Protein AF-A0A7V9L5F8-F1 (afdb_monomer_lite)

Foldseek 3Di:
DDLVQCVVDQAQVSVVVVVVPLPKDKDFADDDADLQKFQALQLLLLQQCVLVVHDSVVSVVSNPDPPDPDVDPAFPDKDKDFDCWGHDNPPDIDRAPRKMKIKTWDKDDDPQWIKIKIKIKIWDDDCDPVDTDIDIWIWMKTAGNVVSWIWIGTTRHRIIIIRPDGDSQSSLWIKHKWKKFFQDLADDVVVVQVLVCLLCVLLVQNSVPFPCPPFDWPDWDWDQDPPVRDIWIWTWGWTDRVLKIKIKTFTADPPPRGTAKIKIWIPSGPGQWTWIKIWGADPDPRGRIITMIITTGRPVSVVVSVVSNCVPPRMDIDD

pLDDT: mean 80.77, std 11.5, range [41.28, 96.5]

Secondary structure (DSSP, 8-state):
--HHHHHT--SHHHHHHHHHHHT-EEEE--SS--TT----HHHHHHHHHHHHTS-GGGGHHHHS-TTS---PPPPSEEEEEEES-EE-TTS-EE--TTEEEEEEEEEEEETTEEEEEEEEEEEES---TT--EEEEEEEEEEEETTTTEEEEEETT-SEEEEES----GGG-EEEEEEEEEE--SS--HHHHHHHHHHHHGGGT---TT-TTPSPEEEEEEEEEETTTTEEEEEEEEEEEETTEEEEEEEEE-TTT--EEEEEEEEESPSTT-EEEEEEEE---SS-SEEEEEEEEEEHHHHHHHHHHHTTSTTEEE--

Sequence (319 aa):
MSFDGWLDARDSATVEREWATLGGRRIELGQSAPRYLAIKPEGAALLAAGFLGCSPDRFGWWATDRNRDPPWPPATFQEGRGVSRSFFDHELQVDEQDAHETFTIREVIEGTRGVQHITIDCSWGEMTREGGSGRSMTFVRVFDRSTQRAVSIPLYSTGVWMVGDVDLSPLDLFAQRVEYKLAWKRHDTDAVRGFLAQLAADLDAHFDVSPSWPGGVIEDRVIESVEYNFRTRKRVQRFESAPFAIQLDENLDPDTNEGGMMWATVQGLPWGHELNVRICNTDDPVWGVDGWIDFTLPRAQLEAALARTAAIPGIQVGP

Radius of gyration: 23.12 Å; chains: 1; bounding box: 57×37×63 Å

Structure (mmCIF, N/CA/C/O backbone):
data_AF-A0A7V9L5F8-F1
#
_entry.id   AF-A0A7V9L5F8-F1
#
loop_
_atom_site.group_PDB
_atom_site.id
_atom_site.type_symbol
_atom_site.label_atom_id
_atom_site.label_alt_id
_atom_site.label_comp_id
_atom_site.label_asym_id
_atom_site.label_entity_id
_atom_site.label_seq_id
_atom_site.pdbx_PDB_ins_code
_atom_site.Cartn_x
_atom_site.Cartn_y
_atom_site.Cartn_z
_atom_site.occupancy
_atom_site.B_iso_or_equiv
_atom_site.auth_seq_id
_atom_site.auth_comp_id
_atom_site.auth_asym_id
_atom_site.auth_atom_id
_atom_site.pdbx_PDB_model_num
ATOM 1 N N . MET A 1 1 ? -19.216 -4.645 29.514 1.00 60.62 1 MET A N 1
ATOM 2 C CA . MET A 1 1 ? -18.144 -4.630 28.503 1.00 60.62 1 MET A CA 1
ATOM 3 C C . MET A 1 1 ? -18.800 -4.980 27.187 1.00 60.62 1 MET A C 1
ATOM 5 O O . MET A 1 1 ? -19.571 -5.936 27.154 1.00 60.62 1 MET A O 1
ATOM 9 N N . SER A 1 2 ? -18.666 -4.104 26.197 1.00 83.94 2 SER A N 1
ATOM 10 C CA . SER A 1 2 ? -19.431 -4.131 24.948 1.00 83.94 2 SER A CA 1
ATOM 11 C C . SER A 1 2 ? -18.499 -3.867 23.773 1.00 83.94 2 SER A C 1
ATOM 13 O O . SER A 1 2 ? -17.437 -3.277 23.939 1.00 83.94 2 SER A O 1
ATOM 15 N N . PHE A 1 3 ? -18.927 -4.268 22.580 1.00 87.75 3 PHE A N 1
ATOM 16 C CA . PHE A 1 3 ? -18.281 -3.936 21.310 1.00 87.75 3 PHE A CA 1
ATOM 17 C C . PHE A 1 3 ? -17.889 -2.448 21.203 1.00 87.75 3 PHE A C 1
ATOM 19 O O . PHE A 1 3 ? -16.791 -2.121 20.758 1.00 87.75 3 PHE A O 1
ATOM 26 N N . ASP A 1 4 ? -18.746 -1.556 21.707 1.00 89.62 4 ASP A N 1
ATOM 27 C CA . ASP A 1 4 ? -18.485 -0.115 21.765 1.00 89.62 4 ASP A CA 1
ATOM 28 C C . ASP A 1 4 ? -17.307 0.242 22.678 1.00 89.62 4 ASP A C 1
ATOM 30 O O . ASP A 1 4 ? -16.500 1.088 22.317 1.00 89.62 4 ASP A O 1
ATOM 34 N N . GLY A 1 5 ? -17.147 -0.441 23.817 1.00 88.81 5 GLY A N 1
ATOM 35 C CA . GLY A 1 5 ? -16.033 -0.201 24.740 1.00 88.81 5 GLY A CA 1
ATOM 36 C C . GLY A 1 5 ? -14.667 -0.414 24.088 1.00 88.81 5 GLY A C 1
ATOM 37 O O . GLY A 1 5 ? -13.742 0.355 24.334 1.00 88.81 5 GLY A O 1
ATOM 38 N N . TRP A 1 6 ? -14.548 -1.409 23.207 1.00 89.75 6 TRP A N 1
ATOM 39 C CA . TRP A 1 6 ? -13.321 -1.648 22.448 1.00 89.75 6 TRP A CA 1
ATOM 40 C C . TRP A 1 6 ? -13.071 -0.589 21.359 1.00 89.75 6 TRP A C 1
ATOM 42 O O . TRP A 1 6 ? -11.941 -0.113 21.215 1.00 89.75 6 TRP A O 1
ATOM 52 N N . LEU A 1 7 ? -14.104 -0.184 20.612 1.00 89.62 7 LEU A N 1
ATOM 53 C CA . LEU A 1 7 ? -13.988 0.871 19.592 1.00 89.62 7 LEU A CA 1
ATOM 54 C C . LEU A 1 7 ? -13.689 2.245 20.203 1.00 89.62 7 LEU A C 1
ATOM 56 O O . LEU A 1 7 ? -12.950 3.048 19.627 1.00 89.62 7 LEU A O 1
ATOM 60 N N . ASP A 1 8 ? -14.253 2.508 21.376 1.00 90.50 8 ASP A N 1
ATOM 61 C CA . ASP A 1 8 ? -14.129 3.771 22.097 1.00 90.50 8 ASP A CA 1
ATOM 62 C C . ASP A 1 8 ? -12.900 3.787 23.025 1.00 90.50 8 ASP A C 1
ATOM 64 O O . ASP A 1 8 ? -12.593 4.814 23.627 1.00 90.50 8 ASP A O 1
ATOM 68 N N . ALA A 1 9 ? -12.141 2.687 23.093 1.00 88.25 9 ALA A N 1
ATOM 69 C CA . ALA A 1 9 ? -10.885 2.619 23.826 1.00 88.25 9 ALA A CA 1
ATOM 70 C C . ALA A 1 9 ? -9.877 3.644 23.281 1.00 88.25 9 ALA A C 1
ATOM 72 O O . ALA A 1 9 ? -9.701 3.794 22.068 1.00 88.25 9 ALA A O 1
ATOM 73 N N . ARG A 1 10 ? -9.213 4.361 24.190 1.00 88.19 10 ARG A N 1
ATOM 74 C CA . ARG A 1 10 ? -8.223 5.409 23.883 1.00 88.19 10 ARG A CA 1
ATOM 75 C C . ARG A 1 10 ? -6.861 5.128 24.512 1.00 88.19 10 ARG A C 1
ATOM 77 O O . ARG A 1 10 ? -6.012 6.011 24.612 1.00 88.19 10 ARG A O 1
ATOM 84 N N . ASP A 1 11 ? -6.669 3.892 24.957 1.00 85.50 11 ASP A N 1
ATOM 85 C CA . ASP A 1 11 ? -5.467 3.443 25.632 1.00 85.50 11 ASP A CA 1
ATOM 86 C C . ASP A 1 11 ? -5.215 1.955 25.467 1.00 85.50 11 ASP A C 1
ATOM 88 O O . ASP A 1 11 ? -6.151 1.164 25.341 1.00 85.50 11 ASP A O 1
ATOM 92 N N . SER A 1 12 ? -3.935 1.591 25.493 1.00 82.81 12 SER A N 1
ATOM 93 C CA . SER A 1 12 ? -3.458 0.218 25.343 1.00 82.81 12 SER A CA 1
ATOM 94 C C . SER A 1 12 ? -4.119 -0.759 26.323 1.00 82.81 12 SER A C 1
ATOM 96 O O . SER A 1 12 ? -4.530 -1.849 25.922 1.00 82.81 12 SER A O 1
ATOM 98 N N . ALA A 1 13 ? -4.264 -0.372 27.595 1.00 83.94 13 ALA A N 1
ATOM 99 C CA . ALA A 1 13 ? -4.791 -1.247 28.641 1.00 83.94 13 ALA A CA 1
ATOM 100 C C . ALA A 1 13 ? -6.297 -1.508 28.472 1.00 83.94 13 ALA A C 1
ATOM 102 O O . ALA A 1 13 ? -6.763 -2.637 28.631 1.00 83.94 13 ALA A O 1
ATOM 103 N N . THR A 1 14 ? -7.065 -0.481 28.110 1.00 87.69 14 THR A N 1
ATOM 104 C CA . THR A 1 14 ? -8.484 -0.602 27.777 1.00 87.69 14 THR A CA 1
ATOM 105 C C . THR A 1 14 ? -8.662 -1.400 26.492 1.00 87.69 14 THR A C 1
ATOM 107 O O . THR A 1 14 ? -9.509 -2.287 26.475 1.00 87.69 14 THR A O 1
ATOM 110 N N . VAL A 1 15 ? -7.857 -1.166 25.446 1.00 86.12 15 VAL A N 1
ATOM 111 C CA . VAL A 1 15 ? -7.924 -1.964 24.209 1.00 86.12 15 VAL A CA 1
ATOM 112 C C . VAL A 1 15 ? -7.719 -3.448 24.516 1.00 86.12 15 VAL A C 1
ATOM 114 O O . VAL A 1 15 ? -8.554 -4.257 24.122 1.00 86.12 15 VAL A O 1
ATOM 117 N N . GLU A 1 16 ? -6.661 -3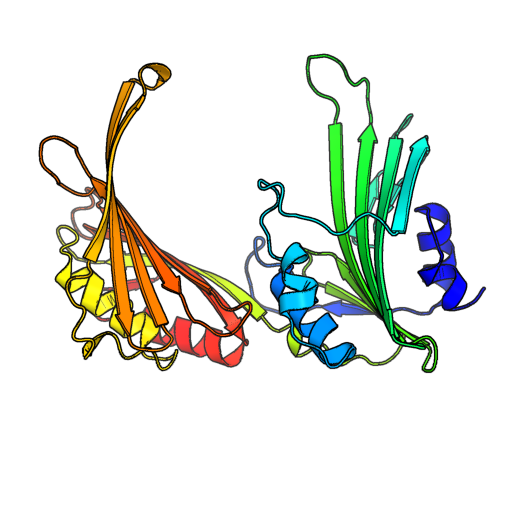.803 25.252 1.00 86.00 16 GLU A N 1
ATOM 118 C CA . GLU A 1 16 ? -6.372 -5.192 25.626 1.00 86.00 16 GLU A CA 1
ATOM 119 C C . GLU A 1 16 ? -7.530 -5.818 26.418 1.00 86.00 16 GLU A C 1
ATOM 121 O O . GLU A 1 16 ? -8.000 -6.912 26.089 1.00 86.00 16 GLU A O 1
ATOM 126 N N . ARG A 1 17 ? -8.021 -5.109 27.445 1.00 87.56 17 ARG A N 1
ATOM 127 C 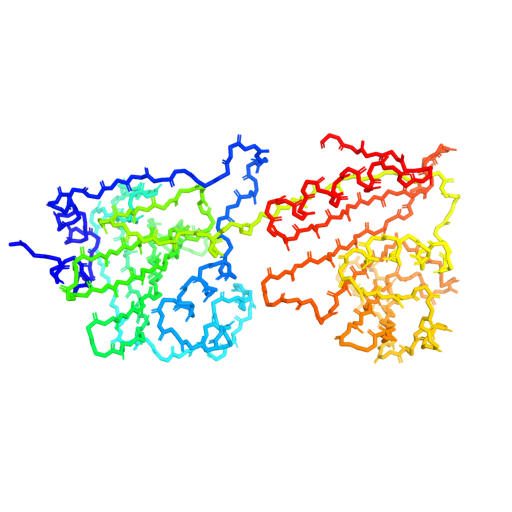CA . ARG A 1 17 ? -9.112 -5.585 28.302 1.00 87.56 17 ARG A CA 1
ATOM 128 C C . ARG A 1 17 ? -10.394 -5.813 27.512 1.00 87.56 17 ARG A C 1
ATOM 130 O O . ARG A 1 17 ? -11.000 -6.872 27.647 1.00 87.56 17 ARG A O 1
ATOM 137 N N . GLU A 1 18 ? -10.837 -4.823 26.739 1.00 88.44 18 GLU A N 1
ATOM 138 C CA . GLU A 1 18 ? -12.097 -4.925 26.004 1.00 88.44 18 GLU A CA 1
ATOM 139 C C . GLU A 1 18 ? -11.977 -5.978 24.896 1.00 88.44 18 GLU A C 1
ATOM 141 O O . GLU A 1 18 ? -12.876 -6.809 24.761 1.00 88.44 18 GLU A O 1
ATOM 146 N N . TRP A 1 19 ? -10.845 -6.041 24.181 1.00 81.25 19 TRP A N 1
ATOM 147 C CA . TRP A 1 19 ? -10.638 -7.040 23.132 1.00 81.25 19 TRP A CA 1
ATOM 148 C C . TRP A 1 19 ? -10.728 -8.473 23.659 1.00 81.25 19 TRP A C 1
ATOM 150 O O . TRP A 1 19 ? -11.411 -9.307 23.058 1.00 81.25 19 TRP A O 1
ATOM 160 N N . ALA A 1 20 ? -10.096 -8.767 24.801 1.00 82.56 20 ALA A N 1
ATOM 161 C CA . ALA A 1 20 ? -10.121 -10.098 25.413 1.00 82.56 20 ALA A CA 1
ATOM 162 C C . ALA A 1 20 ? -11.549 -10.636 25.634 1.00 82.56 20 ALA A C 1
ATOM 164 O O . ALA A 1 20 ? -11.756 -11.847 25.702 1.00 82.56 20 ALA A O 1
ATOM 165 N N . THR A 1 21 ? -12.544 -9.748 25.709 1.00 84.94 21 THR A N 1
ATOM 166 C CA . THR A 1 21 ? -13.953 -10.109 25.903 1.00 84.94 21 THR A CA 1
ATOM 167 C C . THR A 1 21 ? -14.752 -10.288 24.612 1.00 84.94 21 THR A C 1
ATOM 169 O O . THR A 1 21 ? -15.827 -10.882 24.656 1.00 84.94 21 THR A O 1
ATOM 172 N N . LEU A 1 22 ? -14.249 -9.825 23.461 1.00 85.44 22 LEU A N 1
ATOM 173 C CA . LEU A 1 22 ? -14.977 -9.867 22.184 1.00 85.44 22 LEU A CA 1
ATOM 174 C C . LEU A 1 22 ? -14.937 -11.231 21.490 1.00 85.44 22 LEU A C 1
ATOM 176 O O . LEU A 1 22 ? -15.669 -11.447 20.526 1.00 85.44 22 LEU A O 1
ATOM 180 N N . GLY A 1 23 ? -14.081 -12.150 21.951 1.00 81.62 23 GLY A N 1
ATOM 181 C CA . GLY A 1 23 ? -13.899 -13.449 21.301 1.00 81.62 23 GLY A CA 1
ATOM 182 C C . GLY A 1 23 ? -13.330 -13.330 19.883 1.00 81.62 23 GLY A C 1
ATOM 183 O O . GLY A 1 23 ? -13.656 -14.146 19.021 1.00 81.62 23 GLY A O 1
ATOM 184 N N . GLY A 1 24 ? -12.517 -12.299 19.627 1.00 85.12 24 GLY A N 1
ATOM 185 C CA . GLY A 1 24 ? -11.882 -12.094 18.331 1.00 85.12 24 GLY A CA 1
ATOM 186 C C . GLY A 1 24 ? -10.969 -13.262 17.946 1.00 85.12 24 GLY A C 1
ATOM 187 O O . GLY A 1 24 ? -10.323 -13.874 18.797 1.00 85.12 24 GLY A O 1
ATOM 188 N N . ARG A 1 25 ? -10.901 -13.562 16.649 1.00 90.25 25 ARG A N 1
ATOM 189 C CA . ARG A 1 25 ? -10.027 -14.599 16.083 1.00 90.25 25 ARG A CA 1
ATOM 190 C C . ARG A 1 25 ? -9.008 -13.989 15.134 1.00 90.25 25 ARG A C 1
ATOM 192 O O . ARG A 1 25 ? -9.329 -13.058 14.397 1.00 90.25 25 ARG A O 1
ATOM 199 N N . ARG A 1 26 ? -7.805 -14.554 15.116 1.00 90.06 26 ARG A N 1
ATOM 200 C CA . ARG A 1 26 ? -6.774 -14.212 14.136 1.00 90.06 26 ARG A CA 1
ATOM 201 C C . ARG A 1 26 ? -7.010 -14.983 12.840 1.00 90.06 26 ARG A C 1
ATOM 203 O O . ARG A 1 26 ? -7.215 -16.196 12.876 1.00 90.06 26 ARG A O 1
ATOM 210 N N . ILE A 1 27 ? -6.973 -14.281 11.715 1.00 87.88 27 ILE A N 1
ATOM 211 C CA . ILE A 1 27 ? -6.996 -14.845 10.365 1.00 87.88 27 ILE A CA 1
ATOM 212 C C . ILE A 1 27 ? -5.649 -14.527 9.719 1.00 87.88 27 ILE A C 1
ATOM 214 O O . ILE A 1 27 ? -5.307 -13.356 9.576 1.00 87.88 27 ILE A O 1
ATOM 218 N N . GLU A 1 28 ? -4.886 -15.557 9.352 1.00 83.94 28 GLU A N 1
ATOM 219 C CA . GLU A 1 28 ? -3.659 -15.384 8.566 1.00 83.94 28 GLU A CA 1
ATOM 220 C C . GLU A 1 28 ? -4.014 -15.112 7.104 1.00 83.94 28 GLU A C 1
ATOM 222 O O . GLU A 1 28 ? -4.818 -15.828 6.500 1.00 83.94 28 GLU A O 1
ATOM 227 N N . LEU A 1 29 ? -3.390 -14.085 6.542 1.00 76.00 29 LEU A N 1
ATOM 228 C CA . LEU A 1 29 ? -3.497 -13.686 5.150 1.00 76.00 29 LEU A CA 1
ATOM 229 C C . LEU A 1 29 ? -2.212 -14.096 4.425 1.00 76.00 29 LEU A C 1
ATOM 231 O O . LEU A 1 29 ? -1.118 -13.677 4.788 1.00 76.00 29 LEU A O 1
ATOM 235 N N . GLY A 1 30 ? -2.349 -14.921 3.383 1.00 61.06 30 GLY A N 1
ATOM 236 C CA . GLY A 1 30 ? -1.217 -15.413 2.592 1.00 61.06 30 GLY A CA 1
ATOM 237 C C . GLY A 1 30 ? -0.434 -16.544 3.258 1.00 61.06 30 GLY A C 1
ATOM 238 O O . GLY A 1 30 ? 0.159 -16.384 4.315 1.00 61.06 30 GLY A O 1
ATOM 239 N N . GLN A 1 31 ? -0.368 -17.709 2.613 1.00 51.66 31 GLN A N 1
ATOM 240 C CA . GLN A 1 31 ? 0.372 -18.867 3.138 1.00 51.66 31 GLN A CA 1
ATOM 241 C C . GLN A 1 31 ? 1.812 -18.989 2.601 1.00 51.66 31 GLN A C 1
ATOM 243 O O . GLN A 1 31 ? 2.454 -20.011 2.842 1.00 51.66 31 GLN A O 1
ATOM 248 N N . SER A 1 32 ? 2.326 -18.041 1.802 1.00 47.16 32 SER A N 1
ATOM 249 C CA . SER A 1 32 ? 3.434 -18.382 0.883 1.00 47.16 32 SER A CA 1
ATOM 250 C C . SER A 1 32 ? 4.389 -17.254 0.473 1.00 47.16 32 SER A C 1
ATOM 252 O O . SER A 1 32 ? 4.939 -17.335 -0.620 1.00 47.16 32 SER A O 1
ATOM 254 N N . ALA A 1 33 ? 4.622 -16.221 1.286 1.00 41.69 33 ALA A N 1
ATOM 255 C CA . ALA A 1 33 ? 5.401 -15.071 0.817 1.00 41.69 33 ALA A CA 1
ATOM 256 C C . ALA A 1 33 ? 6.481 -14.606 1.834 1.00 41.69 33 ALA A C 1
ATOM 258 O O . ALA A 1 33 ? 6.232 -14.661 3.040 1.00 41.69 33 ALA A O 1
ATOM 259 N N . PRO A 1 34 ? 7.707 -14.224 1.398 1.00 49.47 34 PRO A N 1
ATOM 260 C CA . PRO A 1 34 ? 8.838 -13.898 2.280 1.00 49.47 34 PRO A CA 1
ATOM 261 C C . PRO A 1 34 ? 8.561 -12.739 3.257 1.00 49.47 34 PRO A C 1
ATOM 263 O O . PRO A 1 34 ? 7.690 -11.907 3.032 1.00 49.47 34 PRO A O 1
ATOM 266 N N . ARG A 1 35 ? 9.364 -12.665 4.335 1.00 45.94 35 ARG A N 1
ATOM 267 C CA . ARG A 1 35 ? 9.245 -11.808 5.547 1.00 45.94 35 ARG A CA 1
ATOM 268 C C . ARG A 1 35 ? 9.110 -10.279 5.347 1.00 45.94 35 ARG A C 1
ATOM 270 O O . ARG A 1 35 ? 9.093 -9.551 6.333 1.00 45.94 35 ARG A O 1
ATOM 277 N N . TYR A 1 36 ? 9.010 -9.791 4.114 1.00 46.66 36 TYR A N 1
ATOM 278 C CA . TYR A 1 36 ? 8.797 -8.379 3.770 1.00 46.66 36 TYR A CA 1
ATOM 279 C C . TYR A 1 36 ? 7.348 -8.074 3.340 1.00 46.66 36 TYR A C 1
ATOM 281 O O . TYR A 1 36 ? 7.043 -6.943 2.962 1.00 46.66 36 TYR A O 1
ATOM 289 N N . LEU A 1 37 ? 6.465 -9.079 3.375 1.00 52.97 37 LEU A N 1
ATOM 290 C CA . LEU A 1 37 ? 5.135 -9.045 2.774 1.00 52.97 37 LEU A CA 1
ATOM 291 C C . LEU A 1 37 ? 4.065 -9.074 3.841 1.00 52.97 37 LEU A C 1
ATOM 293 O O . LEU A 1 37 ? 3.906 -10.042 4.580 1.00 52.97 37 LEU A O 1
ATOM 297 N N . ALA A 1 38 ? 3.385 -7.949 3.947 1.00 68.88 38 ALA A N 1
ATOM 298 C CA . ALA A 1 38 ? 2.504 -7.680 5.044 1.00 68.88 38 ALA A CA 1
ATOM 299 C C . ALA A 1 38 ? 1.478 -6.632 4.602 1.00 68.88 38 ALA A C 1
ATOM 301 O O . ALA A 1 38 ? 1.752 -5.875 3.666 1.00 68.88 38 ALA A O 1
ATOM 302 N N . ILE A 1 39 ? 0.294 -6.635 5.215 1.00 78.00 39 ILE A N 1
ATOM 303 C CA . ILE A 1 39 ? -0.888 -5.899 4.752 1.00 78.00 39 ILE A CA 1
ATOM 304 C C . ILE A 1 39 ? -0.522 -4.439 4.504 1.00 78.00 39 ILE A C 1
ATOM 306 O O . ILE A 1 39 ? -0.180 -3.695 5.427 1.00 78.00 39 ILE A O 1
ATOM 310 N N . LYS A 1 40 ? -0.564 -4.041 3.235 1.00 78.75 40 LYS A N 1
ATOM 311 C CA . LYS A 1 40 ? -0.238 -2.684 2.819 1.00 78.75 40 LYS A CA 1
ATOM 312 C C . LYS A 1 40 ? -1.382 -1.729 3.186 1.00 78.75 40 LYS A C 1
ATOM 314 O O . LYS A 1 40 ? -2.541 -2.164 3.204 1.00 78.75 40 LYS A O 1
ATOM 319 N N . PRO A 1 41 ? -1.091 -0.443 3.464 1.00 82.44 41 PRO A N 1
ATOM 320 C CA . PRO A 1 41 ? -2.133 0.560 3.682 1.00 82.44 41 PRO A CA 1
ATOM 321 C C . PRO A 1 41 ? -3.176 0.575 2.560 1.00 82.44 41 PRO A C 1
ATOM 323 O O . PRO A 1 41 ? -4.357 0.798 2.814 1.00 82.44 41 PRO A O 1
ATOM 326 N N . GLU A 1 42 ? -2.742 0.255 1.341 1.00 82.19 42 GLU A N 1
ATOM 327 C CA . GLU A 1 42 ? -3.569 0.109 0.161 1.00 82.19 42 GLU A CA 1
ATOM 328 C C . GLU A 1 42 ? -4.690 -0.920 0.380 1.00 82.19 42 GLU A C 1
ATOM 330 O O . GLU A 1 42 ? -5.870 -0.571 0.398 1.00 82.19 42 GLU A O 1
ATOM 335 N N . GLY A 1 43 ? -4.351 -2.184 0.642 1.00 83.00 43 GLY A N 1
ATOM 336 C CA . GLY A 1 43 ? -5.360 -3.223 0.882 1.00 83.00 43 GLY A CA 1
ATOM 337 C C . GLY A 1 43 ? -6.361 -2.826 1.975 1.00 83.00 43 GLY A C 1
ATOM 338 O O . GLY A 1 43 ? -7.573 -2.970 1.799 1.00 83.00 43 GLY A O 1
ATOM 339 N N . ALA A 1 44 ? -5.876 -2.229 3.070 1.00 87.81 44 ALA A N 1
ATOM 340 C CA . ALA A 1 44 ? -6.736 -1.746 4.151 1.00 87.81 44 ALA A CA 1
ATOM 341 C C . ALA A 1 44 ? -7.720 -0.649 3.694 1.00 87.81 44 ALA A C 1
ATOM 343 O O . ALA A 1 44 ? -8.883 -0.653 4.104 1.00 87.81 44 ALA A O 1
ATOM 344 N N . ALA A 1 45 ? -7.291 0.258 2.817 1.00 88.19 45 ALA A N 1
ATOM 345 C CA . ALA A 1 45 ? -8.134 1.298 2.229 1.00 88.19 45 ALA A CA 1
ATOM 346 C C . ALA A 1 45 ? -9.152 0.760 1.217 1.00 88.19 45 ALA A C 1
ATOM 348 O O . ALA A 1 45 ? -10.296 1.219 1.238 1.00 88.19 45 ALA A O 1
ATOM 349 N N . LEU A 1 46 ? -8.807 -0.249 0.408 1.00 86.69 46 LEU A N 1
ATOM 350 C CA . LEU A 1 46 ? -9.793 -0.946 -0.432 1.00 86.69 46 LEU A CA 1
ATOM 351 C C . LEU A 1 46 ? -10.877 -1.607 0.415 1.00 86.69 46 LEU A C 1
ATOM 353 O O . LEU A 1 46 ? -12.065 -1.458 0.123 1.00 86.69 46 LEU A O 1
ATOM 357 N N . LEU A 1 47 ? -10.482 -2.301 1.485 1.00 90.62 47 LEU A N 1
ATOM 358 C CA . LEU A 1 47 ? -11.429 -2.932 2.398 1.00 90.62 47 LEU A CA 1
ATOM 359 C C . LEU A 1 47 ? -12.346 -1.894 3.054 1.00 90.62 47 LEU A C 1
ATOM 361 O O . LEU A 1 47 ? -13.564 -2.057 3.046 1.00 90.62 47 LEU A O 1
ATOM 365 N N . ALA A 1 48 ? -11.779 -0.809 3.583 1.00 92.38 48 ALA A N 1
ATOM 366 C CA . ALA A 1 48 ? -12.540 0.284 4.181 1.00 92.38 48 ALA A CA 1
ATOM 367 C C . ALA A 1 48 ? -13.538 0.915 3.198 1.00 92.38 48 ALA A C 1
ATOM 369 O O . ALA A 1 48 ? -14.696 1.153 3.550 1.00 92.38 48 ALA A O 1
ATOM 370 N N . ALA A 1 49 ? -13.106 1.151 1.959 1.00 90.75 49 ALA A N 1
ATOM 371 C CA . ALA A 1 49 ? -13.931 1.704 0.893 1.00 90.75 49 ALA A CA 1
ATOM 372 C C . ALA A 1 49 ? -15.082 0.778 0.511 1.00 90.75 49 ALA A C 1
ATOM 374 O O . ALA A 1 49 ? -16.230 1.222 0.476 1.00 90.75 49 ALA A O 1
ATOM 375 N N . GLY A 1 50 ? -14.797 -0.510 0.303 1.00 90.12 50 GLY A N 1
ATOM 376 C CA . GLY A 1 50 ? -15.819 -1.520 0.037 1.00 90.12 50 GLY A CA 1
ATOM 377 C C . GLY A 1 50 ? -16.820 -1.643 1.186 1.00 90.12 50 GLY A C 1
ATOM 378 O O . GLY A 1 50 ? -18.025 -1.717 0.955 1.00 90.12 50 GLY A O 1
ATOM 379 N N . PHE A 1 51 ? -16.340 -1.578 2.429 1.00 92.88 51 PHE A N 1
ATOM 380 C CA . PHE A 1 51 ? -17.177 -1.701 3.619 1.00 92.88 51 PHE A CA 1
ATOM 381 C C . PHE A 1 51 ? -18.129 -0.511 3.830 1.00 92.88 51 PHE A C 1
ATOM 383 O O . PHE A 1 51 ? -19.296 -0.699 4.199 1.00 92.88 51 PHE A O 1
ATOM 390 N N . LEU A 1 52 ? -17.653 0.716 3.586 1.00 93.88 52 LEU A N 1
ATOM 391 C CA . LEU A 1 52 ? -18.481 1.926 3.658 1.00 93.88 52 LEU A CA 1
ATOM 392 C C . LEU A 1 52 ? -19.267 2.198 2.365 1.00 93.88 52 LEU A C 1
ATOM 394 O O . LEU A 1 52 ? -20.237 2.947 2.391 1.00 93.88 52 LEU A O 1
ATOM 398 N N . GLY A 1 53 ? -18.912 1.561 1.247 1.00 92.06 53 GLY A N 1
ATOM 399 C CA . GLY A 1 53 ? -19.547 1.791 -0.052 1.00 92.06 53 GLY A CA 1
ATOM 400 C C . GLY A 1 53 ? -19.152 3.129 -0.688 1.00 92.06 53 GLY A C 1
ATOM 401 O O . GLY A 1 53 ? -19.992 3.787 -1.300 1.00 92.06 53 GLY A O 1
ATOM 402 N N . CYS A 1 54 ? -17.892 3.550 -0.533 1.00 92.12 54 CYS A N 1
ATOM 403 C CA . CYS A 1 54 ? -17.360 4.799 -1.095 1.00 92.12 54 CYS A CA 1
ATOM 404 C C . CYS A 1 54 ? -16.113 4.571 -1.974 1.00 92.12 54 CYS A C 1
ATOM 406 O O . CYS A 1 54 ? -15.641 3.447 -2.110 1.00 92.12 54 CYS A O 1
ATOM 408 N N . SER A 1 55 ? -15.565 5.638 -2.576 1.00 88.62 55 SER A N 1
ATOM 409 C CA . SER A 1 55 ? -14.292 5.560 -3.322 1.00 88.62 55 SER A CA 1
ATOM 410 C C . SER A 1 55 ? -13.101 5.309 -2.377 1.00 88.62 55 SER A C 1
ATOM 412 O O . SER A 1 55 ? -13.064 5.930 -1.305 1.00 88.62 55 SER A O 1
ATOM 414 N N . PRO A 1 56 ? -12.108 4.475 -2.760 1.00 84.44 56 PRO A N 1
ATOM 415 C CA . PRO A 1 56 ? -10.873 4.286 -1.993 1.00 84.44 56 PRO A CA 1
ATOM 416 C C . PRO A 1 56 ? -10.012 5.548 -1.885 1.00 84.44 56 PRO A C 1
ATOM 418 O O . PRO A 1 56 ? -9.269 5.687 -0.916 1.00 84.44 56 PRO A O 1
ATOM 421 N N . ASP A 1 57 ? -10.185 6.532 -2.774 1.00 83.44 57 ASP A N 1
ATOM 422 C CA . ASP A 1 57 ? -9.479 7.821 -2.692 1.00 83.44 57 ASP A CA 1
ATOM 423 C C . ASP A 1 57 ? -9.754 8.565 -1.379 1.00 83.44 57 ASP A C 1
ATOM 425 O O . ASP A 1 57 ? -8.901 9.300 -0.881 1.00 83.44 57 ASP A O 1
ATOM 429 N N . ARG A 1 58 ? -10.917 8.323 -0.755 1.00 86.44 58 ARG A N 1
ATOM 430 C CA . ARG A 1 58 ? -11.260 8.864 0.571 1.00 86.44 58 ARG A CA 1
ATOM 431 C C . ARG A 1 58 ? -10.269 8.438 1.658 1.00 86.44 58 ARG A C 1
ATOM 433 O O . ARG A 1 58 ? -10.135 9.125 2.670 1.00 86.44 58 ARG A O 1
ATOM 440 N N . PHE A 1 59 ? -9.593 7.317 1.444 1.00 87.19 59 PHE A N 1
ATOM 441 C CA . PHE A 1 59 ? -8.597 6.730 2.330 1.00 87.19 59 PHE A CA 1
ATOM 442 C C . PHE A 1 59 ? -7.189 6.760 1.723 1.00 87.19 59 PHE A C 1
ATOM 444 O O . PHE A 1 59 ? -6.265 6.182 2.286 1.00 87.19 59 PHE A O 1
ATOM 451 N N . GLY A 1 60 ? -6.991 7.476 0.609 1.00 75.69 60 GLY A N 1
ATOM 452 C CA . GLY A 1 60 ? -5.691 7.603 -0.057 1.00 75.69 60 GLY A CA 1
ATOM 453 C C . GLY A 1 60 ? -4.594 8.198 0.832 1.00 75.69 60 GLY A C 1
ATOM 454 O O . GLY A 1 60 ? -3.418 7.937 0.609 1.00 75.69 60 GLY A O 1
ATOM 455 N N . TRP A 1 61 ? -4.967 8.919 1.895 1.00 75.75 61 TRP A N 1
ATOM 456 C CA . TRP A 1 61 ? -4.052 9.416 2.928 1.00 75.75 61 TRP A CA 1
ATOM 457 C C . TRP A 1 61 ? -3.436 8.311 3.811 1.00 75.75 61 TRP A C 1
ATOM 459 O O . TRP A 1 61 ? -2.521 8.601 4.576 1.00 75.75 61 TRP A O 1
ATOM 469 N N . TRP A 1 62 ? -3.898 7.055 3.724 1.00 76.06 62 TRP A N 1
ATOM 470 C CA . TRP A 1 62 ? -3.219 5.892 4.328 1.00 76.06 62 TRP A CA 1
ATOM 471 C C . TRP A 1 62 ? -2.064 5.389 3.468 1.00 76.06 62 TRP A C 1
ATOM 473 O O . TRP A 1 62 ? -1.043 4.965 4.000 1.00 76.06 62 TRP A O 1
ATOM 483 N N . ALA A 1 63 ? -2.242 5.434 2.146 1.00 62.66 63 ALA A N 1
ATOM 484 C CA . ALA A 1 63 ? -1.299 4.944 1.137 1.00 62.66 63 ALA A CA 1
ATOM 485 C C . ALA A 1 63 ? -0.141 5.921 0.872 1.00 62.66 63 ALA A C 1
ATOM 487 O O . ALA A 1 63 ? 0.841 5.604 0.207 1.00 62.66 63 ALA A O 1
ATOM 488 N N . THR A 1 64 ? -0.231 7.141 1.392 1.00 59.53 64 THR A N 1
ATOM 489 C CA . THR A 1 64 ? 0.845 8.120 1.289 1.00 59.53 64 THR A CA 1
ATOM 490 C C . THR A 1 64 ? 1.978 7.773 2.256 1.00 59.53 64 THR A C 1
ATOM 492 O O . THR A 1 64 ? 1.793 7.793 3.469 1.00 59.53 64 THR A O 1
ATOM 495 N N . ASP A 1 65 ? 3.135 7.444 1.676 1.00 48.94 65 ASP A N 1
ATOM 496 C CA . ASP A 1 65 ? 4.399 7.051 2.311 1.00 48.94 65 ASP A CA 1
ATOM 497 C C . ASP A 1 65 ? 4.704 7.770 3.644 1.00 48.94 65 ASP A C 1
ATOM 499 O O . ASP A 1 65 ? 4.515 8.983 3.770 1.00 48.94 65 ASP A O 1
ATOM 503 N N . ARG A 1 66 ? 5.268 7.023 4.610 1.00 47.31 66 ARG A N 1
ATOM 504 C CA . ARG A 1 66 ? 5.630 7.464 5.978 1.00 47.31 66 ARG A CA 1
ATOM 505 C C . ARG A 1 66 ? 6.537 8.703 6.013 1.00 47.31 66 ARG A C 1
ATOM 507 O O . ARG A 1 66 ? 6.666 9.325 7.061 1.00 47.31 66 ARG A O 1
ATOM 514 N N . ASN A 1 67 ? 7.178 9.028 4.890 1.00 42.72 67 ASN A N 1
ATOM 515 C CA . ASN A 1 67 ? 8.182 10.084 4.761 1.00 42.72 67 ASN A CA 1
ATOM 516 C C . ASN A 1 67 ? 7.681 11.364 4.081 1.00 42.72 67 ASN A C 1
ATOM 518 O O . ASN A 1 67 ? 8.463 12.296 3.885 1.00 42.72 67 ASN A O 1
ATOM 522 N N . ARG A 1 68 ? 6.411 11.430 3.676 1.00 46.69 68 ARG A N 1
ATOM 523 C CA . ARG A 1 68 ? 5.800 12.693 3.248 1.00 46.69 68 ARG A CA 1
ATOM 524 C C . ARG A 1 68 ? 4.862 13.168 4.352 1.00 46.69 68 ARG A C 1
ATOM 526 O O . ARG A 1 68 ? 4.337 12.353 5.097 1.00 46.69 68 ARG A O 1
ATOM 533 N N . ASP A 1 69 ? 4.662 14.479 4.438 1.00 50.16 69 ASP A N 1
ATOM 534 C CA . ASP A 1 69 ? 3.526 15.108 5.119 1.00 50.16 69 ASP A CA 1
ATOM 535 C C . ASP A 1 69 ? 2.385 15.212 4.088 1.00 50.16 69 ASP A C 1
ATOM 537 O O . ASP A 1 69 ? 2.190 16.266 3.473 1.00 50.16 69 ASP A O 1
ATOM 541 N N . PRO A 1 70 ? 1.650 14.132 3.767 1.00 55.12 70 PRO A N 1
ATOM 542 C CA . PRO A 1 70 ? 0.410 14.280 3.035 1.00 55.12 70 PRO A CA 1
ATOM 543 C C . PRO A 1 70 ? -0.563 15.044 3.949 1.00 55.12 70 PRO A C 1
ATOM 545 O O . PRO A 1 70 ? -0.352 15.134 5.159 1.00 55.12 70 PRO A O 1
ATOM 548 N N . PRO A 1 71 ? -1.638 15.639 3.428 1.00 65.56 71 PRO A N 1
ATOM 549 C CA . PRO A 1 71 ? -2.624 16.275 4.286 1.00 65.56 71 PRO A CA 1
ATOM 550 C C . PRO A 1 71 ? -3.426 15.182 5.008 1.00 65.56 71 PRO A C 1
ATOM 552 O O . PRO A 1 71 ? -4.513 14.807 4.570 1.00 65.56 71 PRO A O 1
ATOM 555 N N . TRP A 1 72 ? -2.883 14.631 6.100 1.00 71.38 72 TRP A N 1
ATOM 556 C CA . TRP A 1 72 ? -3.644 13.743 6.974 1.00 71.38 72 TRP A CA 1
ATOM 557 C C . TRP A 1 72 ? -4.845 14.548 7.480 1.00 71.38 72 TRP A C 1
ATOM 559 O O . TRP A 1 72 ? -4.674 15.703 7.891 1.00 71.38 72 TRP A O 1
ATOM 569 N N . PRO A 1 73 ? -6.058 13.974 7.495 1.00 79.31 73 PRO A N 1
ATOM 570 C CA . PRO A 1 73 ? -7.153 14.626 8.185 1.00 79.31 73 PRO A CA 1
ATOM 571 C C . PRO A 1 73 ? -6.762 14.836 9.659 1.00 79.31 73 PRO A C 1
ATOM 573 O O . PRO A 1 73 ? -5.982 14.043 10.216 1.00 79.31 73 PRO A O 1
ATOM 576 N N . PRO A 1 74 ? -7.273 15.903 10.301 1.00 83.81 74 PRO A N 1
ATOM 577 C CA . PRO A 1 74 ? -7.013 16.134 11.712 1.00 83.81 74 PRO A CA 1
ATOM 578 C C . PRO A 1 74 ? -7.434 14.905 12.520 1.00 83.81 74 PRO A C 1
ATOM 580 O O . PRO A 1 74 ? -8.433 14.251 12.208 1.00 83.81 74 PRO A O 1
ATOM 583 N N . ALA A 1 75 ? -6.651 14.580 13.546 1.00 87.75 75 ALA A N 1
ATOM 584 C CA . ALA A 1 75 ? -6.996 13.501 14.455 1.00 87.75 75 ALA A CA 1
ATOM 585 C C . ALA A 1 75 ? -8.339 13.809 15.131 1.00 87.75 75 ALA A C 1
ATOM 587 O O . ALA A 1 75 ? -8.549 14.920 15.621 1.00 87.75 75 ALA A O 1
ATOM 588 N N . THR A 1 76 ? -9.242 12.828 15.170 1.00 91.44 76 THR A N 1
ATOM 589 C CA . THR A 1 76 ? -10.452 12.926 16.001 1.00 91.44 76 THR A CA 1
ATOM 590 C C . THR A 1 76 ? -10.094 12.786 17.477 1.00 91.44 76 THR A C 1
ATOM 592 O O . THR A 1 76 ? -10.822 13.267 18.342 1.00 91.44 76 THR A O 1
ATOM 595 N N . PHE A 1 77 ? -8.945 12.169 17.761 1.00 90.56 77 PHE A N 1
ATOM 596 C CA . PHE A 1 77 ? -8.380 12.039 19.090 1.00 90.56 77 PHE A CA 1
ATOM 597 C C . PHE A 1 77 ? -6.851 11.932 19.037 1.00 90.56 77 PHE A C 1
ATOM 599 O O . PHE A 1 77 ? -6.308 11.204 18.204 1.00 90.56 77 PHE A O 1
ATOM 606 N N . GLN A 1 78 ? -6.168 12.609 19.960 1.00 89.81 78 GLN A N 1
ATOM 607 C CA . GLN A 1 78 ? -4.733 12.462 20.187 1.00 89.81 78 GLN A CA 1
ATOM 608 C C . GLN A 1 78 ? -4.419 12.686 21.668 1.00 89.81 78 GLN A C 1
ATOM 610 O O . GLN A 1 78 ? -4.752 13.737 22.214 1.00 89.81 78 GLN A O 1
ATOM 615 N N . GLU A 1 79 ? -3.765 11.722 22.309 1.00 89.25 79 GLU A N 1
ATOM 616 C CA . GLU A 1 79 ? -3.355 11.821 23.714 1.00 89.25 79 GLU A CA 1
ATOM 617 C C . GLU A 1 79 ? -2.011 11.119 23.929 1.00 89.25 79 GLU A C 1
ATOM 619 O O . GLU A 1 79 ? -1.803 10.012 23.435 1.00 89.25 79 GLU A O 1
ATOM 624 N N . GLY A 1 80 ? -1.109 11.769 24.670 1.00 86.69 80 GLY A N 1
ATOM 625 C CA . GLY A 1 80 ? 0.168 11.205 25.109 1.00 86.69 80 GLY A CA 1
ATOM 626 C C . GLY A 1 80 ? 0.186 10.990 26.620 1.00 86.69 80 GLY A C 1
ATOM 627 O O . GLY A 1 80 ? -0.258 11.863 27.370 1.00 86.69 80 GLY A O 1
ATOM 628 N N . ARG A 1 81 ? 0.700 9.849 27.089 1.00 85.75 81 ARG A N 1
ATOM 629 C CA . ARG A 1 81 ? 0.797 9.523 28.523 1.00 85.75 81 ARG A CA 1
ATOM 630 C C . ARG A 1 81 ? 1.949 8.575 28.844 1.00 85.75 81 ARG A C 1
ATOM 632 O O . ARG A 1 81 ? 2.392 7.801 28.003 1.00 85.75 81 ARG A O 1
ATOM 639 N N . GLY A 1 82 ? 2.397 8.608 30.098 1.00 83.12 82 GLY A N 1
ATOM 640 C CA . GLY A 1 82 ? 3.286 7.580 30.642 1.00 83.12 82 GLY A CA 1
ATOM 641 C C . GLY A 1 82 ? 2.533 6.270 30.874 1.00 83.12 82 GLY A C 1
ATOM 642 O O . GLY A 1 82 ? 1.418 6.286 31.400 1.00 83.12 82 GLY A O 1
ATOM 643 N N . VAL A 1 83 ? 3.136 5.149 30.492 1.00 80.31 83 VAL A N 1
ATOM 644 C CA . VAL A 1 83 ? 2.579 3.803 30.652 1.00 80.31 83 VAL A CA 1
ATOM 645 C C . VAL A 1 83 ? 3.655 2.829 31.108 1.00 80.31 83 VAL A C 1
ATOM 647 O O . VAL A 1 83 ? 4.809 2.933 30.717 1.00 80.31 83 VAL A O 1
ATOM 650 N N . SER A 1 84 ? 3.277 1.846 31.926 1.00 76.81 84 SER A N 1
ATOM 651 C CA . SER A 1 84 ? 4.173 0.735 32.276 1.00 76.81 84 SER A CA 1
ATOM 652 C C . SER A 1 84 ? 4.223 -0.343 31.192 1.00 76.81 84 SER A C 1
ATOM 654 O O . SER A 1 84 ? 5.073 -1.218 31.230 1.00 76.81 84 SER A O 1
ATOM 656 N N . ARG A 1 85 ? 3.260 -0.324 30.264 1.00 78.19 85 ARG A N 1
ATOM 657 C CA . ARG A 1 85 ? 3.124 -1.279 29.167 1.00 78.19 85 ARG A CA 1
ATOM 658 C C . ARG A 1 85 ? 2.350 -0.627 28.028 1.00 78.19 85 ARG A C 1
ATOM 660 O O . ARG A 1 85 ? 1.322 -0.004 28.281 1.00 78.19 85 ARG A O 1
ATOM 667 N N . SER A 1 86 ? 2.793 -0.838 26.791 1.00 77.62 86 SER A N 1
ATOM 668 C CA . SER A 1 86 ? 2.033 -0.466 25.592 1.00 77.62 86 SER A CA 1
ATOM 669 C C . SER A 1 86 ? 1.608 -1.719 24.820 1.00 77.62 86 SER A C 1
ATOM 671 O O . SER A 1 86 ? 2.388 -2.668 24.674 1.00 77.62 86 SER A O 1
ATOM 673 N N . PHE A 1 87 ? 0.349 -1.744 24.381 1.00 78.06 87 PHE A N 1
ATOM 674 C CA . PHE A 1 87 ? -0.298 -2.867 23.704 1.00 78.06 87 PHE A CA 1
ATOM 675 C C . PHE A 1 87 ? -0.807 -2.417 22.340 1.00 78.06 87 PHE A C 1
ATOM 677 O O . PHE A 1 87 ? -1.577 -1.466 22.226 1.00 78.06 87 PHE A O 1
ATOM 684 N N . PHE A 1 88 ? -0.420 -3.156 21.306 1.00 75.62 88 PHE A N 1
ATOM 685 C CA . PHE A 1 88 ? -0.698 -2.797 19.924 1.00 75.62 88 PHE A CA 1
ATOM 686 C C . PHE A 1 88 ? -1.567 -3.850 19.225 1.00 75.62 88 PHE A C 1
ATOM 688 O O . PHE A 1 88 ? -1.113 -4.533 18.307 1.00 75.62 88 PHE A O 1
ATOM 695 N N . ASP A 1 89 ? -2.801 -4.019 19.702 1.00 69.00 89 ASP A N 1
ATOM 696 C CA . ASP A 1 89 ? -3.840 -4.845 19.059 1.00 69.00 89 ASP A CA 1
ATOM 697 C C . ASP A 1 89 ? -3.347 -6.253 18.638 1.00 69.00 89 ASP A C 1
ATOM 699 O O . ASP A 1 89 ? -3.600 -6.712 17.528 1.00 69.00 89 ASP A O 1
ATOM 703 N N . HIS A 1 90 ? -2.627 -6.928 19.551 1.00 68.50 90 HIS A N 1
ATOM 704 C CA . HIS A 1 90 ? -2.032 -8.279 19.462 1.00 68.50 90 HIS A CA 1
ATOM 705 C C . HIS A 1 90 ? -0.729 -8.479 18.680 1.00 68.50 90 HIS A C 1
ATOM 707 O O . HIS A 1 90 ? -0.183 -9.582 18.728 1.00 68.50 90 HIS A O 1
ATOM 713 N N . GLU A 1 91 ? -0.195 -7.476 17.993 1.00 65.56 91 GLU A N 1
ATOM 714 C CA . GLU A 1 91 ? 1.048 -7.677 17.228 1.00 65.56 91 GLU A CA 1
ATOM 715 C C . GLU A 1 91 ? 2.306 -7.515 18.075 1.00 65.56 91 GLU A C 1
ATOM 717 O O . GLU A 1 91 ? 3.340 -8.127 17.805 1.00 65.56 91 GLU A O 1
ATOM 722 N N . LEU A 1 92 ? 2.234 -6.688 19.116 1.00 64.88 92 LEU A N 1
ATOM 723 C CA . LEU A 1 92 ? 3.381 -6.413 19.960 1.00 64.88 92 LEU A CA 1
ATOM 724 C C . LEU A 1 92 ? 2.944 -5.959 21.349 1.00 64.88 92 LEU A C 1
ATOM 726 O O . LEU A 1 92 ? 1.922 -5.293 21.527 1.00 64.88 92 LEU A O 1
ATOM 730 N N . GLN A 1 93 ? 3.781 -6.287 22.322 1.00 70.56 93 GLN A N 1
ATOM 731 C CA . GLN A 1 93 ? 3.758 -5.728 23.659 1.00 70.56 93 GLN A CA 1
ATOM 732 C C . GLN A 1 93 ? 5.138 -5.143 23.947 1.00 70.56 93 GLN A C 1
ATOM 734 O O . GLN A 1 93 ? 6.149 -5.815 23.742 1.00 70.56 93 GLN A O 1
ATOM 739 N N . VAL A 1 94 ? 5.167 -3.899 24.420 1.00 70.75 94 VAL A N 1
ATOM 740 C CA . VAL A 1 94 ? 6.373 -3.277 24.978 1.00 70.75 94 VAL A CA 1
ATOM 741 C C . VAL A 1 94 ? 6.165 -3.176 26.482 1.00 70.75 94 VAL A C 1
ATOM 743 O O . VAL A 1 94 ? 5.176 -2.593 26.925 1.00 70.75 94 VAL A O 1
ATOM 746 N N . ASP A 1 95 ? 7.066 -3.793 27.237 1.00 77.94 95 ASP A N 1
ATOM 747 C CA . ASP A 1 95 ? 7.074 -3.829 28.701 1.00 77.94 95 ASP A CA 1
ATOM 748 C C . ASP A 1 95 ? 8.394 -3.209 29.167 1.00 77.94 95 ASP A C 1
ATOM 750 O O . ASP A 1 95 ? 9.387 -3.900 29.386 1.00 77.94 95 ASP A O 1
ATOM 754 N N . GLU A 1 96 ? 8.426 -1.879 29.160 1.00 78.56 96 GLU A N 1
ATOM 755 C CA . GLU A 1 96 ? 9.608 -1.073 29.454 1.00 78.56 96 GLU A CA 1
ATOM 756 C C . GLU A 1 96 ? 9.248 -0.053 30.533 1.00 78.56 96 GLU A C 1
ATOM 758 O O . GLU A 1 96 ? 8.161 0.537 30.519 1.00 78.56 96 GLU A O 1
ATOM 763 N N . GLN A 1 97 ? 10.162 0.158 31.479 1.00 72.38 97 GLN A N 1
ATOM 764 C CA . GLN A 1 97 ? 9.981 1.178 32.509 1.00 72.38 97 GLN A CA 1
ATOM 765 C C . GLN A 1 97 ? 10.043 2.575 31.882 1.00 72.38 97 GLN A C 1
ATOM 767 O O . GLN A 1 97 ? 10.796 2.811 30.938 1.00 72.38 97 GLN A O 1
ATOM 772 N N . ASP A 1 98 ? 9.231 3.493 32.410 1.00 77.62 98 ASP A N 1
ATOM 773 C CA . ASP A 1 98 ? 9.136 4.885 31.951 1.00 77.62 98 ASP A CA 1
ATOM 774 C C . ASP A 1 98 ? 8.792 5.045 30.458 1.00 77.62 98 ASP A C 1
ATOM 776 O O . ASP A 1 98 ? 9.164 6.031 29.818 1.00 77.62 98 ASP A O 1
ATOM 780 N N . ALA A 1 99 ? 8.049 4.090 29.889 1.00 83.06 99 ALA A N 1
ATOM 781 C CA . ALA A 1 99 ? 7.544 4.219 28.533 1.00 83.06 99 ALA A CA 1
ATOM 782 C C . ALA A 1 99 ? 6.496 5.341 28.435 1.00 83.06 99 ALA A C 1
ATOM 784 O O . ALA A 1 99 ? 5.682 5.578 29.332 1.00 83.06 99 ALA A O 1
ATOM 785 N N . HIS A 1 100 ? 6.499 6.031 27.304 1.00 85.25 100 HIS A N 1
ATOM 786 C CA . HIS A 1 100 ? 5.525 7.045 26.943 1.00 85.25 100 HIS A CA 1
ATOM 787 C C . HIS A 1 100 ? 4.834 6.613 25.658 1.00 85.25 100 HIS A C 1
ATOM 789 O O . HIS A 1 100 ? 5.505 6.397 24.651 1.00 85.25 100 HIS A O 1
ATOM 795 N N . GLU A 1 101 ? 3.509 6.492 25.685 1.00 87.69 101 GLU A N 1
ATOM 796 C CA . GLU A 1 101 ? 2.714 6.201 24.494 1.00 87.69 101 GLU A CA 1
ATOM 797 C C . GLU A 1 101 ? 1.936 7.439 24.046 1.00 87.69 101 GLU A C 1
ATOM 799 O O . GLU A 1 101 ? 1.375 8.162 24.868 1.00 87.69 101 GLU A O 1
ATOM 804 N N . THR A 1 102 ? 1.871 7.663 22.738 1.00 88.94 102 THR A N 1
ATOM 805 C CA . THR A 1 102 ? 0.977 8.618 22.087 1.00 88.94 102 THR A CA 1
ATOM 806 C C . THR A 1 102 ? 0.010 7.856 21.203 1.00 88.94 102 THR A C 1
ATOM 808 O O . THR A 1 102 ? 0.413 7.163 20.272 1.00 88.94 102 THR A O 1
ATOM 811 N N . PHE A 1 103 ? -1.277 7.993 21.497 1.00 88.50 103 PHE A N 1
ATOM 812 C CA . PHE A 1 103 ? -2.360 7.331 20.786 1.00 88.50 103 PHE A CA 1
ATOM 813 C C . PHE A 1 103 ? -3.059 8.354 19.896 1.00 88.50 103 PHE A C 1
ATOM 815 O O . PHE A 1 103 ? -3.606 9.340 20.392 1.00 88.50 103 PHE A O 1
ATOM 822 N N . THR A 1 104 ? -3.050 8.129 18.585 1.00 89.94 104 THR A N 1
ATOM 823 C CA . THR A 1 104 ? -3.675 9.024 17.606 1.00 89.94 104 THR A CA 1
ATOM 824 C C . THR A 1 104 ? -4.710 8.264 16.797 1.00 89.94 104 THR A C 1
ATOM 826 O O . THR A 1 104 ? -4.383 7.271 16.152 1.00 89.94 104 THR A O 1
ATOM 829 N N . ILE A 1 105 ? -5.951 8.749 16.786 1.00 91.25 105 ILE A N 1
ATOM 830 C CA . ILE A 1 105 ? -7.070 8.131 16.070 1.00 91.25 105 ILE A CA 1
ATOM 831 C C . ILE A 1 105 ? -7.632 9.127 15.058 1.00 91.25 105 ILE A C 1
ATOM 833 O O . ILE A 1 105 ? -7.838 10.307 15.352 1.00 91.25 105 ILE A O 1
ATOM 837 N N . ARG A 1 106 ? -7.884 8.634 13.848 1.00 92.44 106 ARG A N 1
ATOM 838 C CA . ARG A 1 106 ? -8.618 9.325 12.786 1.00 92.44 106 ARG A CA 1
ATOM 839 C C . ARG A 1 106 ? -9.768 8.442 12.346 1.00 92.44 106 ARG A C 1
ATOM 841 O O . ARG A 1 106 ? -9.545 7.283 12.006 1.00 92.44 106 ARG A O 1
ATOM 848 N N . GLU A 1 107 ? -10.981 8.976 12.350 1.00 92.19 107 GLU A N 1
ATOM 849 C CA . GLU A 1 107 ? -12.188 8.172 12.156 1.00 92.19 107 GLU A CA 1
ATOM 850 C C . GLU A 1 107 ? -13.050 8.710 11.022 1.00 92.19 107 GLU A C 1
ATOM 852 O O . GLU A 1 107 ? -13.213 9.917 10.847 1.00 92.19 107 GLU A O 1
ATOM 857 N N . VAL A 1 108 ? -13.647 7.785 10.279 1.00 92.38 108 VAL A N 1
ATOM 858 C CA . VAL A 1 108 ? -14.694 8.056 9.298 1.00 92.38 108 VAL A CA 1
ATOM 859 C C . VAL A 1 108 ? -15.892 7.194 9.672 1.00 92.38 108 VAL A C 1
ATOM 861 O O . VAL A 1 108 ? -15.803 5.970 9.623 1.00 92.38 108 VAL A O 1
ATOM 864 N N . ILE A 1 109 ? -17.000 7.820 10.073 1.00 92.81 109 ILE A N 1
ATOM 865 C CA . ILE A 1 109 ? -18.195 7.129 10.580 1.00 92.81 109 ILE A CA 1
ATOM 866 C C . ILE A 1 109 ? -19.398 7.462 9.695 1.00 92.81 109 ILE A C 1
ATOM 868 O O . ILE A 1 109 ? -19.677 8.630 9.428 1.00 92.81 109 ILE A O 1
ATOM 872 N N . GLU A 1 110 ? -20.129 6.430 9.277 1.00 93.12 110 GLU A N 1
ATOM 873 C CA . GLU A 1 110 ? -21.362 6.510 8.493 1.00 93.12 110 GLU A CA 1
ATOM 874 C C . GLU A 1 110 ? -22.469 5.674 9.147 1.00 93.12 110 GLU A C 1
ATOM 876 O O . GLU A 1 110 ? -22.593 4.460 8.953 1.00 93.12 110 GLU A O 1
ATOM 881 N N . GLY A 1 111 ? -23.297 6.340 9.955 1.00 94.00 111 GLY A N 1
ATOM 882 C CA . GLY A 1 111 ? -24.321 5.667 10.749 1.00 94.00 111 GLY A CA 1
ATOM 883 C C . GLY A 1 111 ? -23.686 4.728 11.776 1.00 94.00 111 GLY A C 1
ATOM 884 O O . GLY A 1 111 ? -22.939 5.172 12.642 1.00 94.00 111 GLY A O 1
ATOM 885 N N . THR A 1 112 ? -23.991 3.431 11.692 1.00 95.50 112 THR A N 1
ATOM 886 C CA . THR A 1 112 ? -23.431 2.404 12.590 1.00 95.50 112 THR A CA 1
ATOM 887 C C . THR A 1 112 ? -22.106 1.828 12.105 1.00 95.50 112 THR A C 1
ATOM 889 O O . THR A 1 112 ? -21.457 1.097 12.852 1.00 95.50 112 THR A O 1
ATOM 892 N N . ARG A 1 113 ? -21.709 2.127 10.867 1.00 96.50 113 ARG A N 1
ATOM 893 C CA . ARG A 1 113 ? -20.475 1.637 10.259 1.00 96.50 113 ARG A CA 1
ATOM 894 C C . ARG A 1 113 ? -19.394 2.694 10.365 1.00 96.50 113 ARG A C 1
ATOM 896 O O . ARG A 1 113 ? -19.681 3.887 10.317 1.00 96.50 113 ARG A O 1
ATOM 903 N N . GLY A 1 114 ? -18.148 2.275 10.478 1.00 95.44 114 GLY A N 1
ATOM 904 C CA . GLY A 1 114 ? -17.045 3.214 10.466 1.00 95.44 114 GLY A CA 1
ATOM 905 C C . GLY A 1 114 ? -15.699 2.550 10.295 1.00 95.44 114 GLY A C 1
ATOM 906 O O . GLY A 1 114 ? -15.568 1.325 10.281 1.00 95.44 114 GLY A O 1
ATOM 907 N N . VAL A 1 115 ? -14.701 3.408 10.137 1.00 95.06 115 VAL A N 1
ATOM 908 C CA . VAL A 1 115 ? -13.306 3.023 10.005 1.00 95.06 115 VAL A CA 1
ATOM 909 C C . VAL A 1 115 ? -12.456 3.919 10.894 1.00 95.06 115 VAL A C 1
ATOM 911 O O . VAL A 1 115 ? -12.648 5.134 10.902 1.00 95.06 115 VAL A O 1
ATOM 914 N N . GLN A 1 116 ? -11.532 3.324 11.646 1.00 93.56 116 GLN A N 1
ATOM 915 C CA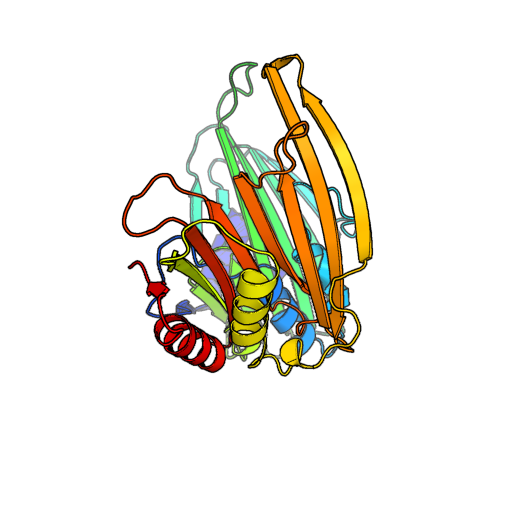 . GLN A 1 116 ? -10.545 4.025 12.465 1.00 93.56 116 GLN A CA 1
ATOM 916 C C . GLN A 1 116 ? -9.155 3.726 11.911 1.00 93.56 116 GLN A C 1
ATOM 918 O O . GLN A 1 116 ? -8.778 2.567 11.777 1.00 93.56 116 GLN A O 1
ATOM 923 N N . HIS A 1 117 ? -8.377 4.760 11.627 1.00 92.19 117 HIS A N 1
ATOM 924 C CA . HIS A 1 117 ? -6.939 4.655 11.434 1.00 92.19 117 HIS A CA 1
ATOM 925 C C . HIS A 1 117 ? -6.260 5.071 12.731 1.00 92.19 117 HIS A C 1
ATOM 927 O O . HIS A 1 117 ? -6.429 6.208 13.187 1.00 92.19 117 HIS A O 1
ATOM 933 N N . ILE A 1 118 ? -5.488 4.164 13.312 1.00 90.06 118 ILE A N 1
ATOM 934 C CA . ILE A 1 118 ? -4.908 4.337 14.635 1.00 90.06 118 ILE A CA 1
ATOM 935 C C . ILE A 1 118 ? -3.397 4.212 14.532 1.00 90.06 118 ILE A C 1
ATOM 937 O O . ILE A 1 118 ? -2.886 3.225 14.008 1.00 90.06 118 ILE A O 1
ATOM 941 N N . THR A 1 119 ? -2.696 5.213 15.053 1.00 88.94 119 THR A N 1
ATOM 942 C CA . THR A 1 119 ? -1.249 5.182 15.256 1.00 88.94 119 THR A CA 1
ATOM 943 C C . THR A 1 119 ? -0.975 5.182 16.750 1.00 88.94 119 THR A C 1
ATOM 945 O O . THR A 1 119 ? -1.536 6.003 17.479 1.00 88.94 119 THR A O 1
ATOM 948 N N . ILE A 1 120 ? -0.111 4.276 17.196 1.00 87.44 120 ILE A N 1
ATOM 949 C CA . ILE A 1 120 ? 0.431 4.276 18.551 1.00 87.44 120 ILE A CA 1
ATOM 950 C C . ILE A 1 120 ? 1.939 4.450 18.435 1.00 87.44 120 ILE A C 1
ATOM 952 O O . ILE A 1 120 ? 2.620 3.574 17.900 1.00 87.44 120 ILE A O 1
ATOM 956 N N . ASP A 1 121 ? 2.448 5.555 18.961 1.00 87.62 121 ASP A N 1
ATOM 957 C CA . ASP A 1 121 ? 3.878 5.811 19.092 1.00 87.62 121 ASP A CA 1
ATOM 958 C C . ASP A 1 121 ? 4.288 5.551 20.537 1.00 87.62 121 ASP A C 1
ATOM 960 O O . ASP A 1 121 ? 3.787 6.204 21.443 1.00 87.62 121 ASP A O 1
ATOM 964 N N . CYS A 1 122 ? 5.182 4.600 20.771 1.00 85.94 122 CYS A N 1
ATOM 965 C CA . CYS A 1 122 ? 5.733 4.300 22.086 1.00 85.94 122 CYS A CA 1
ATOM 966 C C . CYS A 1 122 ? 7.222 4.635 22.098 1.00 85.94 122 CYS A C 1
ATOM 968 O O . CYS A 1 122 ? 7.970 4.141 21.257 1.00 85.94 122 CYS A O 1
ATOM 970 N N . SER A 1 123 ? 7.661 5.448 23.050 1.00 86.62 123 SER A N 1
ATOM 971 C CA . SER A 1 123 ? 9.069 5.780 23.285 1.00 86.62 123 SER A CA 1
ATOM 972 C C . SER A 1 123 ? 9.469 5.402 24.703 1.00 86.62 123 SER A C 1
ATOM 974 O O . SER A 1 123 ? 8.673 5.584 25.621 1.00 86.62 123 SER A O 1
ATOM 976 N N . TRP A 1 124 ? 10.691 4.922 24.899 1.00 82.31 124 TRP A N 1
ATOM 977 C CA . TRP A 1 124 ? 11.229 4.570 26.213 1.00 82.31 124 TRP A CA 1
ATOM 978 C C . TRP A 1 124 ? 12.737 4.833 26.292 1.00 82.31 124 TRP A C 1
ATOM 980 O O . TRP A 1 124 ? 13.425 5.000 25.277 1.00 82.31 124 TRP A O 1
ATOM 990 N N . GLY A 1 125 ? 13.247 4.867 27.523 1.00 74.81 125 GLY A N 1
ATOM 991 C CA . GLY A 1 125 ? 14.608 5.302 27.829 1.00 74.81 125 GLY A CA 1
ATOM 992 C C . GLY A 1 125 ? 14.758 6.827 27.828 1.00 74.81 125 GLY A C 1
ATOM 993 O O . GLY A 1 125 ? 13.857 7.569 27.433 1.00 74.81 125 GLY A O 1
ATOM 994 N N . GLU A 1 126 ? 15.908 7.320 28.292 1.00 63.38 126 GLU A N 1
ATOM 995 C CA . GLU A 1 126 ? 16.187 8.754 28.248 1.00 63.38 126 GLU A CA 1
ATOM 996 C C . GLU A 1 126 ? 16.274 9.217 26.786 1.00 63.38 126 GLU A C 1
ATOM 998 O O . GLU A 1 126 ? 17.132 8.764 26.025 1.00 63.38 126 GLU A O 1
ATOM 1003 N N . MET A 1 127 ? 15.412 10.163 26.399 1.00 53.72 127 MET A N 1
ATOM 1004 C CA . MET A 1 127 ? 15.515 10.914 25.142 1.00 53.72 127 MET A CA 1
ATOM 1005 C C . MET A 1 127 ? 16.734 11.851 25.198 1.00 53.72 127 MET A C 1
ATOM 1007 O O . MET A 1 127 ? 16.614 13.075 25.250 1.00 53.72 127 MET A O 1
ATOM 1011 N N . THR A 1 128 ? 17.931 11.274 25.262 1.00 47.75 128 THR A N 1
ATOM 1012 C CA . THR A 1 128 ? 19.190 12.006 25.158 1.00 47.75 128 THR A CA 1
ATOM 1013 C C . THR A 1 128 ? 19.509 12.297 23.693 1.00 47.75 128 THR A C 1
ATOM 1015 O O . THR A 1 128 ? 18.908 11.757 22.762 1.00 47.75 128 THR A O 1
ATOM 1018 N N . ARG A 1 129 ? 20.515 13.148 23.479 1.00 41.81 129 ARG A N 1
ATOM 1019 C CA . ARG A 1 129 ? 21.049 13.503 22.158 1.00 41.81 129 ARG A CA 1
ATOM 1020 C C . ARG A 1 129 ? 21.556 12.288 21.352 1.00 41.81 129 ARG A C 1
ATOM 1022 O O . ARG A 1 129 ? 21.748 12.429 20.150 1.00 41.81 129 ARG A O 1
ATOM 1029 N N . GLU A 1 130 ? 21.759 11.133 21.994 1.00 41.28 130 GLU A N 1
ATOM 1030 C CA . GLU A 1 130 ? 22.263 9.893 21.380 1.00 41.28 130 GLU A CA 1
ATOM 1031 C C . GLU A 1 130 ? 21.161 8.897 20.963 1.00 41.28 130 GLU A C 1
ATOM 1033 O O . GLU A 1 130 ? 21.471 7.861 20.382 1.00 41.28 130 GLU A O 1
ATOM 1038 N N . GLY A 1 131 ? 19.882 9.246 21.147 1.00 44.75 131 GLY A N 1
ATOM 1039 C CA . GLY A 1 131 ? 18.746 8.516 20.580 1.00 44.75 131 GLY A CA 1
ATOM 1040 C C . GLY A 1 131 ? 17.961 7.719 21.618 1.00 44.75 131 GLY A C 1
ATOM 1041 O O . GLY A 1 131 ? 18.444 6.737 22.174 1.00 44.75 131 GLY A O 1
ATOM 1042 N N . GLY A 1 132 ? 16.714 8.133 21.852 1.00 56.50 132 GLY A N 1
ATOM 1043 C CA . GLY A 1 132 ? 15.732 7.305 22.551 1.00 56.50 132 GLY A CA 1
ATOM 1044 C C . GLY A 1 132 ? 15.330 6.098 21.701 1.00 56.50 132 GLY A C 1
ATOM 1045 O O . GLY A 1 132 ? 15.363 6.152 20.469 1.00 56.50 132 GLY A O 1
ATOM 1046 N N . SER A 1 133 ? 14.934 5.005 22.356 1.00 70.50 133 SER A N 1
ATOM 1047 C CA . SER A 1 133 ? 14.305 3.878 21.665 1.00 70.50 133 SER A CA 1
ATOM 1048 C C . SER A 1 133 ? 12.817 4.156 21.511 1.00 70.50 133 SER A C 1
ATOM 1050 O O . SER A 1 133 ? 12.164 4.665 22.420 1.00 70.50 133 SER A O 1
ATOM 1052 N N . GLY A 1 134 ? 12.265 3.826 20.351 1.00 74.62 134 GLY A N 1
ATOM 1053 C CA . GLY A 1 134 ? 10.841 3.979 20.115 1.00 74.62 134 GLY A CA 1
ATOM 1054 C C . GLY A 1 134 ? 10.335 3.038 19.041 1.00 74.62 134 GLY A C 1
ATOM 1055 O O . GLY A 1 134 ? 11.092 2.534 18.208 1.00 74.62 134 GLY A O 1
ATOM 1056 N N . ARG A 1 135 ? 9.035 2.778 19.079 1.00 80.75 135 ARG A N 1
ATOM 1057 C CA . ARG A 1 135 ? 8.303 2.004 18.084 1.00 80.75 135 ARG A CA 1
ATOM 1058 C C . ARG A 1 135 ? 6.989 2.694 17.787 1.00 80.75 135 ARG A C 1
ATOM 1060 O O . ARG A 1 135 ? 6.281 3.101 18.698 1.00 80.75 135 ARG A O 1
ATOM 1067 N N . SER A 1 136 ? 6.662 2.755 16.508 1.00 82.88 136 SER A N 1
ATOM 1068 C CA . SER A 1 136 ? 5.362 3.195 16.023 1.00 82.88 136 SER A CA 1
ATOM 1069 C C . SER A 1 136 ? 4.672 2.018 15.359 1.00 82.88 136 SER A C 1
ATOM 1071 O O . SER A 1 136 ? 5.298 1.316 14.557 1.00 82.88 136 SER A O 1
ATOM 1073 N N . MET A 1 137 ? 3.403 1.793 15.684 1.00 83.75 137 MET A N 1
ATOM 1074 C CA . MET A 1 137 ? 2.560 0.856 14.948 1.00 83.75 137 MET A CA 1
ATOM 1075 C C . MET A 1 137 ? 1.289 1.535 14.478 1.00 83.75 137 MET A C 1
ATOM 1077 O O . MET A 1 137 ? 0.736 2.414 15.139 1.00 83.75 137 MET A O 1
ATOM 1081 N N . THR A 1 138 ? 0.823 1.084 13.321 1.00 87.38 138 THR A N 1
ATOM 1082 C CA . THR A 1 138 ? -0.378 1.593 12.679 1.00 87.38 138 THR A CA 1
ATOM 1083 C C . THR A 1 138 ? -1.321 0.437 12.418 1.00 87.38 138 THR A C 1
ATOM 1085 O O . THR A 1 138 ? -0.903 -0.600 11.905 1.00 87.38 138 THR A O 1
ATOM 1088 N N . PHE A 1 139 ? -2.591 0.618 12.747 1.00 89.19 139 PHE A N 1
ATOM 1089 C CA . PHE A 1 139 ? -3.634 -0.344 12.433 1.00 89.19 139 PHE A CA 1
ATOM 1090 C C . PHE A 1 139 ? -4.892 0.357 11.942 1.00 89.19 139 PHE A C 1
ATOM 1092 O O . PHE A 1 139 ? -5.202 1.487 12.323 1.00 89.19 139 PHE A O 1
ATOM 1099 N N . VAL A 1 140 ? -5.618 -0.341 11.078 1.00 92.06 140 VAL A N 1
ATOM 1100 C CA . VAL A 1 140 ? -6.909 0.090 10.555 1.00 92.06 140 VAL A CA 1
ATOM 1101 C C . VAL A 1 140 ? -7.982 -0.813 11.139 1.00 92.06 140 VAL A C 1
ATOM 1103 O O . VAL A 1 140 ? -7.905 -2.033 11.030 1.00 92.06 140 VAL A O 1
ATOM 1106 N N . ARG A 1 141 ? -8.998 -0.221 11.759 1.00 93.62 141 ARG A N 1
ATOM 1107 C CA . ARG A 1 141 ? -10.181 -0.937 12.232 1.00 93.62 141 ARG A CA 1
ATOM 1108 C C . ARG A 1 141 ? -11.352 -0.616 11.340 1.00 93.62 141 ARG A C 1
ATOM 1110 O O . ARG A 1 141 ? -11.713 0.546 11.230 1.00 93.62 141 ARG A O 1
ATOM 1117 N N . VAL A 1 142 ? -11.983 -1.627 10.770 1.00 95.38 142 VAL A N 1
ATOM 1118 C CA . VAL A 1 142 ? -13.260 -1.492 10.066 1.00 95.38 142 VAL A CA 1
ATOM 1119 C C . VAL A 1 142 ? -14.330 -2.127 10.942 1.00 95.38 142 VAL A C 1
ATOM 1121 O O . VAL A 1 142 ? -14.124 -3.236 11.431 1.00 95.38 142 VAL A O 1
ATOM 1124 N N . PHE A 1 143 ? -15.444 -1.438 11.184 1.00 95.69 143 PHE A N 1
ATOM 1125 C CA . PHE A 1 143 ? -16.445 -1.894 12.148 1.00 95.69 143 PHE A CA 1
ATOM 1126 C C . PHE A 1 143 ? -17.883 -1.566 11.743 1.00 95.69 143 PHE A C 1
ATOM 1128 O O . PHE A 1 143 ? -18.161 -0.537 11.132 1.00 95.69 143 PHE A O 1
ATOM 1135 N N . ASP A 1 144 ? -18.816 -2.410 12.175 1.00 96.12 144 ASP A N 1
ATOM 1136 C CA . ASP A 1 144 ? -20.256 -2.167 12.154 1.00 96.12 144 ASP A CA 1
ATOM 1137 C C . ASP A 1 144 ? -20.850 -2.433 13.538 1.00 96.12 144 ASP A C 1
ATOM 1139 O O . ASP A 1 144 ? -20.969 -3.578 13.980 1.00 96.12 144 ASP A O 1
ATOM 1143 N N . ARG A 1 145 ? -21.266 -1.356 14.210 1.00 94.56 145 ARG A N 1
ATOM 1144 C CA . ARG A 1 145 ? -21.909 -1.407 15.528 1.00 94.56 145 ARG A CA 1
ATOM 1145 C C . ARG A 1 145 ? -23.259 -2.128 15.495 1.00 94.56 145 ARG A C 1
ATOM 1147 O O . ARG A 1 145 ? -23.645 -2.708 16.502 1.00 94.56 145 ARG A O 1
ATOM 1154 N N . SER A 1 146 ? -23.970 -2.128 14.362 1.00 94.94 146 SER A N 1
ATOM 1155 C CA . SER A 1 146 ? -25.298 -2.754 14.262 1.00 94.94 146 SER A CA 1
ATOM 1156 C C . SER A 1 146 ? -25.232 -4.278 14.257 1.00 94.94 146 SER A C 1
ATOM 1158 O O . SER A 1 146 ? -26.064 -4.935 14.878 1.00 94.94 146 SER A O 1
ATOM 1160 N N . THR A 1 147 ? -24.220 -4.841 13.596 1.00 93.56 147 THR A N 1
ATOM 1161 C CA . THR A 1 147 ? -24.012 -6.290 13.520 1.00 93.56 147 THR A CA 1
ATOM 1162 C C . THR A 1 147 ? -22.922 -6.790 14.464 1.00 93.56 147 THR A C 1
ATOM 1164 O O . THR A 1 147 ? -22.697 -7.997 14.529 1.00 93.56 147 THR A O 1
ATOM 1167 N N . GLN A 1 148 ? -22.277 -5.880 15.206 1.00 93.50 148 GLN A N 1
ATOM 1168 C CA . GLN A 1 148 ? -21.146 -6.150 16.099 1.00 93.50 148 GLN A CA 1
ATOM 1169 C C . GLN A 1 148 ? -20.020 -6.913 15.395 1.00 93.50 148 GLN A C 1
ATOM 1171 O O . GLN A 1 148 ? -19.453 -7.869 15.925 1.00 93.50 148 GLN A O 1
ATOM 1176 N N . ARG A 1 149 ? -19.719 -6.493 14.164 1.00 94.62 149 ARG A N 1
ATOM 1177 C CA . ARG A 1 149 ? -18.658 -7.074 13.341 1.00 94.62 149 ARG A CA 1
ATOM 1178 C C . ARG A 1 149 ? -17.534 -6.083 13.190 1.00 94.62 149 ARG A C 1
ATOM 1180 O O . ARG A 1 149 ? -17.784 -4.905 12.944 1.00 94.62 149 ARG A O 1
ATOM 1187 N N . ALA A 1 150 ? -16.307 -6.558 13.288 1.00 94.50 150 ALA A N 1
ATOM 1188 C CA . ALA A 1 150 ? -15.153 -5.729 13.029 1.00 94.50 150 ALA A CA 1
ATOM 1189 C C . ALA A 1 150 ? -13.958 -6.540 12.568 1.00 94.50 150 ALA A C 1
ATOM 1191 O O . ALA A 1 150 ? -13.859 -7.743 12.805 1.00 94.50 150 ALA A O 1
ATOM 1192 N N . VAL A 1 151 ? -13.019 -5.836 11.961 1.00 94.06 151 VAL A N 1
ATOM 1193 C CA . VAL A 1 151 ? -11.676 -6.324 11.710 1.00 94.06 151 VAL A CA 1
ATOM 1194 C C . VAL A 1 151 ? -10.685 -5.252 12.136 1.00 94.06 151 VAL A C 1
ATOM 1196 O O . VAL A 1 151 ? -10.854 -4.085 11.793 1.00 94.06 151 VAL A O 1
ATOM 1199 N N . SER A 1 152 ? -9.678 -5.649 12.906 1.00 92.81 152 SER A N 1
ATOM 1200 C CA . SER A 1 152 ? -8.483 -4.864 13.174 1.00 92.81 152 SER A CA 1
ATOM 1201 C C . SER A 1 152 ? -7.341 -5.393 12.323 1.00 92.81 152 SER A C 1
ATOM 1203 O O . SER A 1 152 ? -7.084 -6.599 12.271 1.00 92.81 152 SER A O 1
ATOM 1205 N N . ILE A 1 153 ? -6.703 -4.474 11.613 1.00 90.44 153 ILE A N 1
ATOM 1206 C CA . ILE A 1 153 ? -5.764 -4.734 10.534 1.00 90.44 153 ILE A CA 1
ATOM 1207 C C . ILE A 1 153 ? -4.463 -4.035 10.907 1.00 90.44 153 ILE A C 1
ATOM 1209 O O . ILE A 1 153 ? -4.295 -2.851 10.601 1.00 90.44 153 ILE A O 1
ATOM 1213 N N . PRO A 1 154 ? -3.540 -4.722 11.587 1.00 87.88 154 PRO A N 1
ATOM 1214 C CA . PRO A 1 154 ? -2.208 -4.195 11.786 1.00 87.88 154 PRO A CA 1
ATOM 1215 C C . PRO A 1 154 ? -1.526 -4.055 10.428 1.00 87.88 154 PRO A C 1
ATOM 1217 O O . PRO A 1 154 ? -1.324 -5.035 9.705 1.00 87.88 154 PRO A O 1
ATOM 1220 N N . LEU A 1 155 ? -1.209 -2.816 10.056 1.00 83.69 155 LEU A N 1
ATOM 1221 C CA . LEU A 1 155 ? -0.505 -2.568 8.811 1.00 83.69 155 LEU A CA 1
ATOM 1222 C C . LEU A 1 155 ? 0.880 -3.179 8.917 1.00 83.69 155 LEU A C 1
ATOM 1224 O O . LEU A 1 155 ? 1.535 -3.124 9.958 1.00 83.69 155 LEU A O 1
ATOM 1228 N N . TYR A 1 156 ? 1.330 -3.741 7.810 1.00 78.88 156 TYR A N 1
ATOM 1229 C CA . TYR A 1 156 ? 2.569 -4.485 7.746 1.00 78.88 156 TYR A CA 1
ATOM 1230 C C . TYR A 1 156 ? 2.615 -5.704 8.696 1.00 78.88 156 TYR A C 1
ATOM 1232 O O . TYR A 1 156 ? 3.703 -6.124 9.089 1.00 78.88 156 TYR A O 1
ATOM 1240 N N . SER A 1 157 ? 1.464 -6.343 8.965 1.00 79.94 157 SER A N 1
ATOM 1241 C CA . SER A 1 157 ? 1.374 -7.714 9.510 1.00 79.94 157 SER A CA 1
ATOM 1242 C C . SER A 1 157 ? 0.887 -8.743 8.472 1.00 79.94 157 SER A C 1
ATOM 1244 O O . SER A 1 157 ? 0.401 -8.376 7.405 1.00 79.94 157 SER A O 1
ATOM 1246 N N . THR A 1 158 ? 1.023 -10.040 8.764 1.00 78.88 158 THR A N 1
ATOM 1247 C CA . THR A 1 158 ? 0.491 -11.152 7.948 1.00 78.88 158 THR A CA 1
ATOM 1248 C C . THR A 1 158 ? -0.908 -11.581 8.367 1.00 78.88 158 THR A C 1
ATOM 1250 O O . THR A 1 158 ? -1.505 -12.433 7.720 1.00 78.88 158 THR A O 1
ATOM 1253 N N . GLY A 1 159 ? -1.443 -11.035 9.456 1.00 84.62 159 GLY A N 1
ATOM 1254 C CA . GLY A 1 159 ? -2.730 -11.447 9.991 1.00 84.62 159 GLY A CA 1
ATOM 1255 C C . GLY A 1 159 ? -3.633 -10.272 10.311 1.00 84.62 159 GLY A C 1
ATOM 1256 O O . GLY A 1 159 ? -3.188 -9.144 10.504 1.00 84.62 159 GLY A O 1
ATOM 1257 N N . VAL A 1 160 ? -4.924 -10.568 10.403 1.00 89.31 160 VAL A N 1
ATOM 1258 C CA . VAL A 1 160 ? -5.929 -9.641 10.925 1.00 89.31 160 VAL A CA 1
ATOM 1259 C C . VAL A 1 160 ? -6.687 -10.267 12.077 1.00 89.31 160 VAL A C 1
ATOM 1261 O O . VAL A 1 160 ? -6.803 -11.490 12.178 1.00 89.31 160 VAL A O 1
ATOM 1264 N N . TRP A 1 161 ? -7.246 -9.420 12.929 1.00 91.31 161 TRP A N 1
ATOM 1265 C CA . TRP A 1 161 ? -8.062 -9.833 14.059 1.00 91.31 161 TRP A CA 1
ATOM 1266 C C . TRP A 1 161 ? -9.513 -9.484 13.796 1.00 91.31 161 TRP A C 1
ATOM 1268 O O . TRP A 1 161 ? -9.843 -8.330 13.555 1.00 91.31 161 TRP A O 1
ATOM 1278 N N . MET A 1 162 ? -10.389 -10.479 13.819 1.00 92.62 162 MET A N 1
ATOM 1279 C CA . MET A 1 162 ? -11.775 -10.330 13.393 1.00 92.62 162 MET A CA 1
ATOM 1280 C C . MET A 1 162 ? -12.745 -10.702 14.507 1.00 92.62 162 MET A C 1
ATOM 1282 O O . MET A 1 162 ? -12.575 -11.720 15.178 1.00 92.62 162 MET A O 1
ATOM 1286 N N . VAL A 1 163 ? -13.797 -9.902 14.642 1.00 92.19 163 VAL A N 1
ATOM 1287 C CA . VAL A 1 163 ? -14.996 -10.189 15.430 1.00 92.19 163 VAL A CA 1
ATOM 1288 C C . VAL A 1 163 ? -16.160 -10.337 14.451 1.00 92.19 163 VAL A C 1
ATOM 1290 O O . VAL A 1 163 ? -16.427 -9.436 13.656 1.00 92.19 163 VAL A O 1
ATOM 1293 N N . GLY A 1 164 ? -16.842 -11.483 14.483 1.00 90.00 164 GLY A N 1
ATOM 1294 C CA . GLY A 1 164 ? -17.853 -11.840 13.482 1.00 90.00 164 GLY A CA 1
ATOM 1295 C C . GLY A 1 164 ? -17.251 -12.214 12.122 1.00 90.00 164 GLY A C 1
ATOM 1296 O O . GLY A 1 164 ? -16.113 -12.677 12.057 1.00 90.00 164 GLY A O 1
ATOM 1297 N N . ASP A 1 165 ? -18.029 -12.046 11.048 1.00 90.94 165 ASP A N 1
ATOM 1298 C CA . ASP A 1 165 ? -17.614 -12.346 9.670 1.00 90.94 165 ASP A CA 1
ATOM 1299 C C . ASP A 1 165 ? -17.586 -11.067 8.819 1.00 90.94 165 ASP A C 1
ATOM 1301 O O . ASP A 1 165 ? -18.622 -10.425 8.605 1.00 90.94 165 ASP A O 1
ATOM 1305 N N . VAL A 1 166 ? -16.399 -10.725 8.316 1.00 91.38 166 VAL A N 1
ATOM 1306 C CA . VAL A 1 166 ? -16.139 -9.612 7.391 1.00 91.38 166 VAL A CA 1
ATOM 1307 C C . VAL A 1 166 ? -15.457 -10.182 6.147 1.00 91.38 166 VAL A C 1
ATOM 1309 O O . VAL A 1 166 ? -14.555 -11.009 6.271 1.00 91.38 166 VAL A O 1
ATOM 1312 N N . ASP A 1 167 ? -15.889 -9.761 4.957 1.00 88.75 167 ASP A N 1
ATOM 1313 C CA . ASP A 1 167 ? -15.224 -10.135 3.707 1.00 88.75 167 ASP A CA 1
ATOM 1314 C C . ASP A 1 167 ? -13.839 -9.484 3.644 1.00 88.75 167 ASP A C 1
ATOM 1316 O O . ASP A 1 167 ? -13.721 -8.261 3.616 1.00 88.75 167 ASP A O 1
ATOM 1320 N N . LEU A 1 168 ? -12.795 -10.312 3.654 1.00 87.62 168 LEU A N 1
ATOM 1321 C CA . LEU A 1 168 ? -11.402 -9.875 3.609 1.00 87.62 168 LEU A CA 1
ATOM 1322 C C . LEU A 1 168 ? -10.800 -9.938 2.206 1.00 87.62 168 LEU A C 1
ATOM 1324 O O . LEU A 1 168 ? -9.619 -9.639 2.062 1.00 87.62 168 LEU A O 1
ATOM 1328 N N . SER A 1 169 ? -11.567 -10.309 1.177 1.00 78.06 169 SER A N 1
ATOM 1329 C CA . SER A 1 169 ? -11.055 -10.376 -0.196 1.00 78.06 169 SER A CA 1
ATOM 1330 C C . SER A 1 169 ? -10.383 -9.081 -0.688 1.00 78.06 169 SER A C 1
ATOM 1332 O O . SER A 1 169 ? -9.398 -9.191 -1.416 1.00 78.06 169 SER A O 1
ATOM 1334 N N . PRO A 1 170 ? -10.767 -7.859 -0.250 1.00 78.88 170 PRO A N 1
ATOM 1335 C CA . PRO A 1 170 ? -10.027 -6.648 -0.618 1.00 78.88 170 PRO A CA 1
ATOM 1336 C C . PRO A 1 170 ? -8.622 -6.536 0.005 1.00 78.88 170 PRO A C 1
ATOM 1338 O O . PRO A 1 170 ? -7.805 -5.760 -0.484 1.00 78.8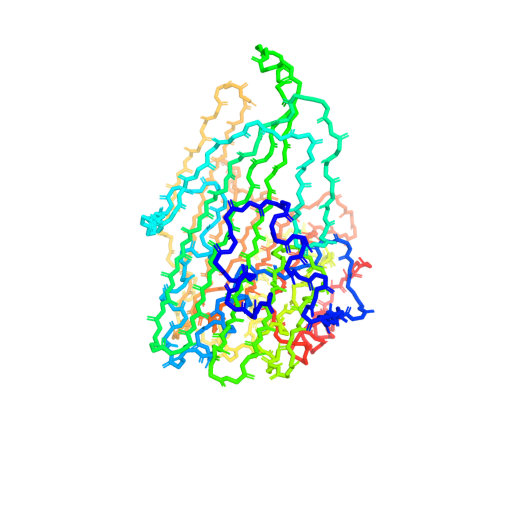8 170 PRO A O 1
ATOM 1341 N N . LEU A 1 171 ? -8.331 -7.291 1.075 1.00 78.19 171 LEU A N 1
ATOM 1342 C CA . LEU A 1 171 ? -6.989 -7.391 1.667 1.00 78.19 171 LEU A CA 1
ATOM 1343 C C . LEU A 1 171 ? -6.084 -8.377 0.922 1.00 78.19 171 LEU A C 1
ATOM 1345 O O . LEU A 1 171 ? -4.893 -8.429 1.215 1.00 78.19 171 LEU A O 1
ATOM 1349 N N . ASP A 1 172 ? -6.624 -9.134 -0.036 1.00 69.81 172 ASP A N 1
ATOM 1350 C CA . ASP A 1 172 ? -5.919 -10.157 -0.819 1.00 69.81 172 ASP A CA 1
ATOM 1351 C C . ASP A 1 172 ? -4.980 -9.543 -1.883 1.00 69.81 172 ASP A C 1
ATOM 1353 O O . ASP A 1 172 ? -4.769 -10.115 -2.952 1.00 69.81 172 ASP A O 1
ATOM 1357 N N . LEU A 1 173 ? -4.431 -8.353 -1.610 1.00 70.12 173 LEU A N 1
ATOM 1358 C CA . LEU A 1 1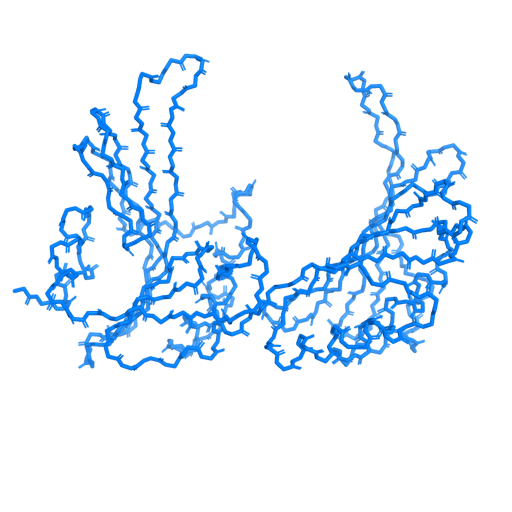73 ? -3.342 -7.750 -2.369 1.00 70.12 173 LEU A CA 1
ATOM 1359 C C . LEU A 1 173 ? -2.020 -8.302 -1.846 1.00 70.12 173 LEU A C 1
ATOM 1361 O O . LEU A 1 173 ? -1.580 -7.988 -0.737 1.00 70.12 173 LEU A O 1
ATOM 1365 N N . PHE A 1 174 ? -1.365 -9.103 -2.673 1.00 68.44 174 PHE A N 1
ATOM 1366 C CA . PHE A 1 174 ? -0.051 -9.638 -2.377 1.00 68.44 174 PHE A CA 1
ATOM 1367 C C . PHE A 1 174 ? 0.995 -8.786 -3.057 1.00 68.44 174 PHE A C 1
ATOM 1369 O O . PHE A 1 174 ? 0.968 -8.608 -4.276 1.00 68.44 174 PHE A O 1
ATOM 1376 N N . ALA A 1 175 ? 1.931 -8.292 -2.254 1.00 71.62 175 ALA A N 1
ATOM 1377 C CA . ALA A 1 175 ? 3.174 -7.785 -2.789 1.00 71.62 175 ALA A CA 1
ATOM 1378 C C . ALA A 1 175 ? 4.147 -8.954 -3.013 1.00 71.62 175 ALA A C 1
ATOM 1380 O O . ALA A 1 175 ? 4.120 -9.926 -2.265 1.00 71.62 175 ALA A O 1
ATOM 1381 N N . GLN A 1 176 ? 5.007 -8.885 -4.021 1.00 74.81 176 GLN A N 1
ATOM 1382 C CA . GLN A 1 176 ? 6.128 -9.808 -4.189 1.00 74.81 176 GLN A CA 1
ATOM 1383 C C . GLN A 1 176 ? 7.239 -9.098 -4.944 1.00 74.81 176 GLN A C 1
ATOM 1385 O O . GLN A 1 176 ? 7.007 -8.539 -6.015 1.00 74.81 176 GLN A O 1
ATOM 1390 N N . ARG A 1 177 ? 8.454 -9.194 -4.400 1.00 82.88 177 ARG A N 1
ATOM 1391 C CA . ARG A 1 177 ? 9.672 -8.851 -5.124 1.00 82.88 177 ARG A CA 1
ATOM 1392 C C . ARG A 1 177 ? 10.217 -10.088 -5.819 1.00 82.88 177 ARG A C 1
ATOM 1394 O O . ARG A 1 177 ? 10.368 -11.130 -5.185 1.00 82.88 177 ARG A O 1
ATOM 1401 N N . VAL A 1 178 ? 10.543 -9.961 -7.093 1.00 83.06 178 VAL A N 1
ATOM 1402 C CA . VAL A 1 178 ? 11.199 -10.999 -7.884 1.00 83.06 178 VAL A CA 1
ATOM 1403 C C . VAL A 1 178 ? 12.530 -10.462 -8.355 1.00 83.06 178 VAL A C 1
ATOM 1405 O O . VAL A 1 178 ? 12.562 -9.502 -9.121 1.00 83.06 178 VAL A O 1
ATOM 1408 N N . GLU A 1 179 ? 13.624 -11.065 -7.909 1.00 88.12 179 GLU A N 1
ATOM 1409 C CA . GLU A 1 179 ? 14.937 -10.761 -8.471 1.00 88.12 179 GLU A CA 1
ATOM 1410 C C . GLU A 1 179 ? 15.075 -11.412 -9.846 1.00 88.12 179 GLU A C 1
ATOM 1412 O O . GLU A 1 179 ? 14.552 -12.502 -10.091 1.00 88.12 179 GLU A O 1
ATOM 1417 N N . TYR A 1 180 ? 15.783 -10.757 -10.759 1.00 88.00 180 TYR A N 1
ATOM 1418 C CA . TYR A 1 180 ? 16.041 -11.321 -12.074 1.00 88.00 180 TYR A CA 1
ATOM 1419 C C . TYR A 1 180 ? 17.431 -10.965 -12.591 1.00 88.00 180 TYR A C 1
ATOM 1421 O O . TYR A 1 180 ? 18.052 -9.985 -12.180 1.00 88.00 180 TYR A O 1
ATOM 1429 N N . LYS A 1 181 ? 17.890 -11.758 -13.556 1.00 88.31 181 LYS A N 1
ATOM 1430 C CA . LYS A 1 181 ? 19.058 -11.486 -14.393 1.00 88.31 181 LYS A CA 1
ATOM 1431 C C . LYS A 1 181 ? 18.679 -11.610 -15.861 1.00 88.31 181 LYS A C 1
ATOM 1433 O O . LYS A 1 181 ? 17.867 -12.462 -16.215 1.00 88.31 181 LYS A O 1
ATOM 1438 N N . LEU A 1 182 ? 19.263 -10.772 -16.708 1.00 85.06 182 LEU A N 1
ATOM 1439 C CA . LEU A 1 182 ? 19.056 -10.764 -18.154 1.00 85.06 182 LEU A CA 1
ATOM 1440 C C . LEU A 1 182 ? 20.407 -10.859 -18.862 1.00 85.06 182 LEU A C 1
ATOM 1442 O O . LEU A 1 182 ? 21.359 -10.157 -18.521 1.00 85.06 182 LEU A O 1
ATOM 1446 N N . ALA A 1 183 ? 20.490 -11.708 -19.887 1.00 82.00 183 ALA A N 1
ATOM 1447 C CA . ALA A 1 183 ? 21.694 -11.871 -20.710 1.00 82.00 183 ALA A CA 1
ATOM 1448 C C . ALA A 1 183 ? 21.871 -10.723 -21.731 1.00 82.00 183 ALA A C 1
ATOM 1450 O O . ALA A 1 183 ? 22.264 -10.929 -22.882 1.00 82.00 183 ALA A O 1
ATOM 1451 N N . TRP A 1 184 ? 21.525 -9.498 -21.337 1.00 81.81 184 TRP A N 1
ATOM 1452 C CA . TRP A 1 184 ? 21.737 -8.290 -22.125 1.00 81.81 184 TRP A CA 1
ATOM 1453 C C . TRP A 1 184 ? 23.136 -7.767 -21.836 1.00 81.81 184 TRP A C 1
ATOM 1455 O O . TRP A 1 184 ? 23.496 -7.616 -20.680 1.00 81.81 184 TRP A O 1
ATOM 1465 N N . LYS A 1 185 ? 23.938 -7.468 -22.865 1.00 71.00 185 LYS A N 1
ATOM 1466 C CA . LYS A 1 185 ? 25.309 -6.952 -22.658 1.00 71.00 185 LYS A CA 1
ATOM 1467 C C . LYS A 1 185 ? 25.343 -5.567 -21.998 1.00 71.00 185 LYS A C 1
ATOM 1469 O O . LYS A 1 185 ? 26.349 -5.200 -21.412 1.00 71.00 185 LYS A O 1
ATOM 1474 N N . ARG A 1 186 ? 24.275 -4.797 -22.186 1.00 69.25 186 ARG A N 1
ATOM 1475 C CA . ARG A 1 186 ? 23.945 -3.505 -21.574 1.00 69.25 186 ARG A CA 1
ATOM 1476 C C . ARG A 1 186 ? 22.454 -3.283 -21.814 1.00 69.25 186 ARG A C 1
ATOM 1478 O O . ARG A 1 186 ? 21.954 -3.776 -22.830 1.00 69.25 186 ARG A O 1
ATOM 1485 N N . HIS A 1 187 ? 21.746 -2.570 -20.943 1.00 68.38 187 HIS A N 1
ATOM 1486 C CA . HIS A 1 187 ? 20.369 -2.199 -21.274 1.00 68.38 187 HIS A CA 1
ATOM 1487 C C . HIS A 1 187 ? 20.354 -1.213 -22.453 1.00 68.38 187 HIS A C 1
ATOM 1489 O O . HIS A 1 187 ? 21.101 -0.234 -22.475 1.00 68.38 187 HIS A O 1
ATOM 1495 N N . ASP A 1 188 ? 19.517 -1.497 -23.449 1.00 72.88 188 ASP A N 1
ATOM 1496 C CA . ASP A 1 188 ? 19.100 -0.537 -24.466 1.00 72.88 188 ASP A CA 1
ATOM 1497 C C . ASP A 1 188 ? 17.611 -0.229 -24.265 1.00 72.88 188 ASP A C 1
ATOM 1499 O O . ASP A 1 188 ? 16.852 -1.056 -23.750 1.00 72.88 188 ASP A O 1
ATOM 1503 N N . THR A 1 189 ? 17.196 0.986 -24.614 1.00 70.50 189 THR A N 1
ATOM 1504 C CA . THR A 1 189 ? 15.849 1.478 -24.310 1.00 70.50 189 THR A CA 1
ATOM 1505 C C . THR A 1 189 ? 14.754 0.645 -24.999 1.00 70.50 189 THR A C 1
ATOM 1507 O O . THR A 1 189 ? 13.676 0.483 -24.430 1.00 70.50 189 THR A O 1
ATOM 1510 N N . ASP A 1 190 ? 15.013 0.053 -26.171 1.00 74.94 190 ASP A N 1
ATOM 1511 C CA . ASP A 1 190 ? 14.035 -0.766 -26.903 1.00 74.94 190 ASP A CA 1
ATOM 1512 C C . ASP A 1 190 ? 13.903 -2.186 -26.318 1.00 74.94 190 ASP A C 1
ATOM 1514 O O . ASP A 1 190 ? 12.805 -2.744 -26.271 1.00 74.94 190 ASP A O 1
ATOM 1518 N N . ALA A 1 191 ? 14.983 -2.768 -25.798 1.00 78.56 191 ALA A N 1
ATOM 1519 C CA . ALA A 1 191 ? 14.943 -4.014 -25.039 1.00 78.56 191 ALA A CA 1
ATOM 1520 C C . ALA A 1 191 ? 14.181 -3.822 -23.721 1.00 78.56 191 ALA A C 1
ATOM 1522 O O . ALA A 1 191 ? 13.308 -4.627 -23.383 1.00 78.56 191 ALA A O 1
ATOM 1523 N N . VAL A 1 192 ? 14.438 -2.709 -23.022 1.00 77.25 192 VAL A N 1
ATOM 1524 C CA . VAL A 1 192 ? 13.674 -2.309 -21.832 1.00 77.25 192 VAL A CA 1
ATOM 1525 C C . VAL A 1 192 ? 12.196 -2.130 -22.174 1.00 77.25 192 VAL A C 1
ATOM 1527 O O . VAL A 1 192 ? 11.345 -2.622 -21.436 1.00 77.25 192 VAL A O 1
ATOM 1530 N N . ARG A 1 193 ? 11.866 -1.517 -23.319 1.00 74.44 193 ARG A N 1
ATOM 1531 C CA . ARG A 1 193 ? 10.480 -1.436 -23.805 1.00 74.44 193 ARG A CA 1
ATOM 1532 C C . ARG A 1 193 ? 9.834 -2.801 -23.907 1.00 74.44 193 ARG A C 1
ATOM 1534 O O . ARG A 1 193 ? 8.753 -2.993 -23.365 1.00 74.44 193 ARG A O 1
ATOM 1541 N N . GLY A 1 194 ? 10.456 -3.711 -24.657 1.00 78.75 194 GLY A N 1
ATOM 1542 C CA . GLY A 1 194 ? 9.895 -5.031 -24.925 1.00 78.75 194 GLY A CA 1
ATOM 1543 C C . GLY A 1 194 ? 9.655 -5.791 -23.627 1.00 78.75 194 GLY A C 1
ATOM 1544 O O . GLY A 1 194 ? 8.597 -6.385 -23.442 1.00 78.75 194 GLY A O 1
ATOM 1545 N N . PHE A 1 195 ? 10.599 -5.683 -22.693 1.00 83.50 195 PHE A N 1
ATOM 1546 C CA . PHE A 1 195 ? 10.479 -6.257 -21.361 1.00 83.50 195 PHE A CA 1
ATOM 1547 C C . PHE A 1 195 ? 9.316 -5.660 -20.559 1.00 83.50 195 PHE A C 1
ATOM 1549 O O . PHE A 1 195 ? 8.462 -6.404 -20.082 1.00 83.50 195 PHE A O 1
ATOM 1556 N N . LEU A 1 196 ? 9.221 -4.332 -20.457 1.00 80.12 196 LEU A N 1
ATOM 1557 C CA . LEU A 1 196 ? 8.150 -3.673 -19.703 1.00 80.12 196 LEU A CA 1
ATOM 1558 C C . LEU A 1 196 ? 6.774 -3.859 -20.347 1.00 80.12 196 LEU A C 1
ATOM 1560 O O . LEU A 1 196 ? 5.796 -4.067 -19.636 1.00 80.12 196 LEU A O 1
ATOM 1564 N N . ALA A 1 197 ? 6.689 -3.842 -21.678 1.00 77.94 197 ALA A N 1
ATOM 1565 C CA . ALA A 1 197 ? 5.458 -4.143 -22.401 1.00 77.94 197 ALA A CA 1
ATOM 1566 C C . ALA A 1 197 ? 5.006 -5.584 -22.137 1.00 77.94 197 ALA A C 1
ATOM 1568 O O . ALA A 1 197 ? 3.825 -5.816 -21.905 1.00 77.94 197 ALA A O 1
ATOM 1569 N N . GLN A 1 198 ? 5.937 -6.542 -22.096 1.00 80.38 198 GLN A N 1
ATOM 1570 C CA . GLN A 1 198 ? 5.622 -7.934 -21.780 1.00 80.38 198 GLN A CA 1
ATOM 1571 C C . GLN A 1 198 ? 5.142 -8.112 -20.333 1.00 80.38 198 GLN A C 1
ATOM 1573 O O . GLN A 1 198 ? 4.238 -8.911 -20.102 1.00 80.38 198 GLN A O 1
ATOM 1578 N N . LEU A 1 199 ? 5.716 -7.367 -19.380 1.00 78.69 199 LEU A N 1
ATOM 1579 C CA . LEU A 1 199 ? 5.283 -7.363 -17.977 1.00 78.69 199 LEU A CA 1
ATOM 1580 C C . LEU A 1 199 ? 3.918 -6.688 -17.781 1.00 78.69 199 LEU A C 1
ATOM 1582 O O . LEU A 1 199 ? 3.141 -7.103 -16.926 1.00 78.69 199 LEU A O 1
ATOM 1586 N N . ALA A 1 200 ? 3.626 -5.650 -18.564 1.00 75.75 200 ALA A N 1
ATOM 1587 C CA . ALA A 1 200 ? 2.405 -4.859 -18.445 1.00 75.75 200 ALA A CA 1
ATOM 1588 C C . ALA A 1 200 ? 1.241 -5.369 -19.318 1.00 75.75 200 ALA A C 1
ATOM 1590 O O . ALA A 1 200 ? 0.100 -4.968 -19.094 1.00 75.75 200 ALA A O 1
ATOM 1591 N N . ALA A 1 201 ? 1.491 -6.275 -20.271 1.00 71.94 201 ALA A N 1
ATOM 1592 C CA . ALA A 1 201 ? 0.476 -6.809 -21.183 1.00 71.94 201 ALA A CA 1
ATOM 1593 C C . ALA A 1 201 ? -0.729 -7.439 -20.458 1.00 71.94 201 ALA A C 1
ATOM 1595 O O . ALA A 1 201 ? -1.853 -7.347 -20.941 1.00 71.94 201 ALA A O 1
ATOM 1596 N N . ASP A 1 202 ? -0.524 -8.036 -19.280 1.00 64.31 202 ASP A N 1
ATOM 1597 C CA . ASP A 1 202 ? -1.607 -8.657 -18.499 1.00 64.31 202 ASP A CA 1
ATOM 1598 C C . ASP A 1 202 ? -2.423 -7.669 -17.670 1.00 64.31 202 ASP A C 1
ATOM 1600 O O . ASP A 1 202 ? -3.485 -8.014 -17.155 1.00 64.31 202 ASP A O 1
ATOM 1604 N N . LEU A 1 203 ? -1.925 -6.443 -17.541 1.00 65.19 203 LEU A N 1
ATOM 1605 C CA . LEU A 1 203 ? -2.644 -5.334 -16.926 1.00 65.19 203 LEU A CA 1
ATOM 1606 C C . LEU A 1 203 ? -3.559 -4.650 -17.956 1.00 65.19 203 LEU A C 1
ATOM 1608 O O . LEU A 1 203 ? -4.066 -3.567 -17.686 1.00 65.19 203 LEU A O 1
ATOM 1612 N N . ASP A 1 204 ? -3.744 -5.271 -19.134 1.00 66.06 204 ASP A N 1
ATOM 1613 C CA . ASP A 1 204 ? -4.412 -4.711 -20.320 1.00 66.06 204 ASP A CA 1
ATOM 1614 C C . ASP A 1 204 ? -3.739 -3.415 -20.815 1.00 66.06 204 ASP A C 1
ATOM 1616 O O . ASP A 1 204 ? -4.309 -2.591 -21.532 1.00 66.06 204 ASP A O 1
ATOM 1620 N N . ALA A 1 205 ? -2.481 -3.221 -20.413 1.00 67.50 205 ALA A N 1
ATOM 1621 C CA . ALA A 1 205 ? -1.691 -2.055 -20.741 1.00 67.50 205 ALA A CA 1
ATOM 1622 C C . ALA A 1 205 ? -0.860 -2.357 -21.994 1.00 67.50 205 ALA A C 1
ATOM 1624 O O . ALA A 1 205 ? 0.296 -2.777 -21.934 1.00 67.50 205 ALA A O 1
ATOM 1625 N N . HIS A 1 206 ? -1.486 -2.178 -23.159 1.00 72.25 206 HIS A N 1
ATOM 1626 C CA . HIS A 1 206 ? -0.909 -2.447 -24.481 1.00 72.25 206 HIS A CA 1
ATOM 1627 C C . HIS A 1 206 ? 0.180 -1.422 -24.875 1.00 72.25 206 HIS A C 1
ATOM 1629 O O . HIS A 1 206 ? -0.006 -0.574 -25.752 1.00 72.25 206 HIS A O 1
ATOM 1635 N N . PHE A 1 207 ? 1.324 -1.420 -24.184 1.00 72.00 207 PHE A N 1
ATOM 1636 C CA . PHE A 1 207 ? 2.454 -0.517 -24.471 1.00 72.00 207 PHE A CA 1
ATOM 1637 C C . PHE A 1 207 ? 3.242 -0.895 -25.735 1.00 72.00 207 PHE A C 1
ATOM 1639 O O . PHE A 1 207 ? 3.948 -0.063 -26.314 1.00 72.00 207 PHE A O 1
ATOM 1646 N N . ASP A 1 208 ? 3.114 -2.136 -26.193 1.00 68.56 208 ASP A N 1
ATOM 1647 C CA . ASP A 1 208 ? 3.694 -2.642 -27.435 1.00 68.56 208 ASP A CA 1
ATOM 1648 C C . ASP A 1 208 ? 3.195 -1.863 -28.664 1.00 68.56 208 ASP A C 1
ATOM 1650 O O . ASP A 1 208 ? 3.984 -1.549 -29.556 1.00 68.56 208 ASP A O 1
ATOM 1654 N N . VAL A 1 209 ? 1.929 -1.441 -28.656 1.00 70.62 209 VAL A N 1
ATOM 1655 C CA . VAL A 1 209 ? 1.297 -0.664 -29.738 1.00 70.62 209 VAL A CA 1
ATOM 1656 C C . VAL A 1 209 ? 1.174 0.835 -29.447 1.00 70.62 209 VAL A C 1
ATOM 1658 O O . VAL A 1 209 ? 0.602 1.566 -30.258 1.00 70.62 209 VAL A O 1
ATOM 1661 N N . SER A 1 210 ? 1.703 1.324 -28.317 1.00 71.19 210 SER A N 1
ATOM 1662 C CA . SER A 1 210 ? 1.580 2.744 -27.971 1.00 71.19 210 SER A CA 1
ATOM 1663 C C . SER A 1 210 ? 2.344 3.642 -28.964 1.00 71.19 210 SER A C 1
ATOM 1665 O O . SER A 1 210 ? 3.540 3.428 -29.198 1.00 71.19 210 SER A O 1
ATOM 1667 N N . PRO A 1 211 ? 1.695 4.691 -29.515 1.00 72.50 211 PRO A N 1
ATOM 1668 C CA . PRO A 1 211 ? 2.342 5.661 -30.394 1.00 72.50 211 PRO A CA 1
ATOM 1669 C C . PRO A 1 211 ? 3.227 6.656 -29.633 1.00 72.50 211 PRO A C 1
ATOM 1671 O O . PRO A 1 211 ? 3.963 7.411 -30.262 1.00 72.50 211 PRO A O 1
ATOM 1674 N N . SER A 1 212 ? 3.171 6.683 -28.298 1.00 75.88 212 SER A N 1
ATOM 1675 C CA . SER A 1 212 ? 3.965 7.597 -27.474 1.00 75.88 212 SER A CA 1
ATOM 1676 C C . SER A 1 212 ? 5.392 7.087 -27.232 1.00 75.88 212 SER A C 1
ATOM 1678 O O . SER A 1 212 ? 6.020 7.505 -26.262 1.00 75.88 212 SER A O 1
ATOM 1680 N N . TRP A 1 213 ? 5.867 6.109 -28.009 1.00 68.69 213 TRP A N 1
ATOM 1681 C CA . TRP A 1 213 ? 7.211 5.561 -27.870 1.00 68.69 213 TRP A CA 1
ATOM 1682 C C . TRP A 1 213 ? 8.170 6.135 -28.934 1.00 68.69 213 TRP A C 1
ATOM 1684 O O . TRP A 1 213 ? 7.860 6.033 -30.123 1.00 68.69 213 TRP A O 1
ATOM 1694 N N . PRO A 1 214 ? 9.362 6.643 -28.550 1.00 69.31 214 PRO A N 1
ATOM 1695 C CA . PRO A 1 214 ? 9.830 6.810 -27.177 1.00 69.31 214 PRO A CA 1
ATOM 1696 C C . PRO A 1 214 ? 9.083 7.940 -26.454 1.00 69.31 214 PRO A C 1
ATOM 1698 O O . PRO A 1 214 ? 8.569 8.871 -27.070 1.00 69.31 214 PRO A O 1
ATOM 1701 N N . GLY A 1 215 ? 9.027 7.824 -25.134 1.00 74.88 215 GLY A N 1
ATOM 1702 C CA . GLY A 1 215 ? 8.296 8.691 -24.231 1.00 74.88 215 GLY A CA 1
ATOM 1703 C C . GLY A 1 215 ? 8.916 10.073 -24.171 1.00 74.88 215 GLY A C 1
ATOM 1704 O O . GLY A 1 215 ? 10.121 10.247 -24.363 1.00 74.88 215 GLY A O 1
ATOM 1705 N N . GLY A 1 216 ? 8.087 11.071 -23.884 1.00 85.25 216 GLY A N 1
ATOM 1706 C CA . GLY A 1 216 ? 8.570 12.430 -23.681 1.00 85.25 216 GLY A CA 1
ATOM 1707 C C . GLY A 1 216 ? 9.475 12.498 -22.452 1.00 85.25 216 GLY A C 1
ATOM 1708 O O . GLY A 1 216 ? 9.145 11.942 -21.404 1.00 85.25 216 GLY A O 1
ATOM 1709 N N . VAL A 1 217 ? 10.604 13.199 -22.565 1.00 90.31 217 VAL A N 1
ATOM 1710 C CA . VAL A 1 217 ? 11.433 13.552 -21.405 1.00 90.31 217 VAL A CA 1
ATOM 1711 C C . VAL A 1 217 ? 10.698 14.635 -20.616 1.00 90.31 217 VAL A C 1
ATOM 1713 O O . VAL A 1 217 ? 10.492 15.736 -21.124 1.00 90.31 217 VAL A O 1
ATOM 1716 N N . ILE A 1 218 ? 10.285 14.314 -19.391 1.00 92.88 218 ILE A N 1
ATOM 1717 C CA . ILE A 1 218 ? 9.543 15.222 -18.500 1.00 92.88 218 ILE A CA 1
ATOM 1718 C C . ILE A 1 218 ? 10.434 15.852 -17.425 1.00 92.88 218 ILE A C 1
ATOM 1720 O O . ILE A 1 218 ? 10.081 16.880 -16.853 1.00 92.88 218 ILE A O 1
ATOM 1724 N N . GLU A 1 219 ? 11.604 15.267 -17.177 1.00 93.44 219 GLU A N 1
ATOM 1725 C CA . GLU A 1 219 ? 12.638 15.822 -16.308 1.00 93.44 219 GLU A CA 1
ATOM 1726 C C . GLU A 1 219 ? 14.009 15.439 -16.872 1.00 93.44 219 GLU A C 1
ATOM 1728 O O . GLU A 1 219 ? 14.231 14.293 -17.255 1.00 93.44 219 GLU A O 1
ATOM 1733 N N . ASP A 1 220 ? 14.940 16.387 -16.930 1.00 93.69 220 ASP A N 1
ATOM 1734 C CA . ASP A 1 220 ? 16.337 16.112 -17.264 1.00 93.69 220 ASP A CA 1
ATOM 1735 C C . ASP A 1 220 ? 17.222 17.102 -16.510 1.00 93.69 220 ASP A C 1
ATOM 1737 O O . ASP A 1 220 ? 17.126 18.317 -16.713 1.00 93.69 220 ASP A O 1
ATOM 1741 N N . ARG A 1 221 ? 18.036 16.598 -15.584 1.00 93.56 221 ARG A N 1
ATOM 1742 C CA . ARG A 1 221 ? 18.910 17.435 -14.762 1.00 93.56 221 ARG A CA 1
ATOM 1743 C C . ARG A 1 221 ? 20.162 16.694 -14.333 1.00 93.56 221 ARG A C 1
ATOM 1745 O O . ARG A 1 221 ? 20.144 15.492 -14.089 1.00 93.56 221 ARG A O 1
ATOM 1752 N N . VAL A 1 222 ? 21.239 17.446 -14.152 1.00 91.00 222 VAL A N 1
ATOM 1753 C CA . VAL A 1 222 ? 22.451 16.949 -13.501 1.00 91.00 222 VAL A CA 1
ATOM 1754 C C . VAL A 1 222 ? 22.340 17.221 -12.003 1.00 91.00 222 VAL A C 1
ATOM 1756 O O . VAL A 1 222 ? 22.056 18.343 -11.588 1.00 91.00 222 VAL A O 1
ATOM 1759 N N . ILE A 1 223 ? 22.526 16.177 -11.203 1.00 88.19 223 ILE A N 1
ATOM 1760 C CA . ILE A 1 223 ? 22.597 16.223 -9.746 1.00 88.19 223 ILE A CA 1
ATOM 1761 C C . ILE A 1 223 ? 24.072 16.126 -9.368 1.00 88.19 223 ILE A C 1
ATOM 1763 O O . ILE A 1 223 ? 24.741 15.140 -9.680 1.00 88.19 223 ILE A O 1
ATOM 1767 N N . GLU A 1 224 ? 24.561 17.153 -8.684 1.00 87.25 224 GLU A N 1
ATOM 1768 C CA . GLU A 1 224 ? 25.917 17.227 -8.147 1.00 87.25 224 GLU A CA 1
ATOM 1769 C C . GLU A 1 224 ? 25.843 17.198 -6.623 1.00 87.25 224 GLU A C 1
ATOM 1771 O O . GLU A 1 224 ? 25.217 18.064 -6.009 1.00 87.25 224 GLU A O 1
ATOM 1776 N N . SER A 1 225 ? 26.476 16.201 -6.005 1.00 77.69 225 SER A N 1
ATOM 1777 C CA . SER A 1 225 ? 26.663 16.171 -4.560 1.00 77.69 225 SER A CA 1
ATOM 1778 C C . SER A 1 225 ? 28.131 16.354 -4.216 1.00 77.69 225 SER A C 1
ATOM 1780 O O . SER A 1 225 ? 28.954 15.462 -4.420 1.00 77.69 225 SER A O 1
ATOM 1782 N N . VAL A 1 226 ? 28.440 17.522 -3.655 1.00 75.88 226 VAL A N 1
ATOM 1783 C CA . VAL A 1 226 ? 29.780 17.857 -3.157 1.00 75.88 226 VAL A CA 1
ATOM 1784 C C . VAL A 1 226 ? 30.148 16.990 -1.948 1.00 75.88 226 VAL A C 1
ATOM 1786 O O . VAL A 1 226 ? 31.289 16.562 -1.831 1.00 75.88 226 VAL A O 1
ATOM 1789 N N . GLU A 1 227 ? 29.179 16.695 -1.076 1.00 67.50 227 GLU A N 1
ATOM 1790 C CA . GLU A 1 227 ? 29.371 15.897 0.144 1.00 67.50 227 GLU A CA 1
ATOM 1791 C C . GLU A 1 227 ? 29.774 14.450 -0.163 1.00 67.50 227 GLU A C 1
ATOM 1793 O O . GLU A 1 227 ? 30.658 13.897 0.486 1.00 67.50 227 GLU A O 1
ATOM 1798 N N . TYR A 1 228 ? 29.168 13.858 -1.192 1.00 66.62 228 TYR A N 1
ATOM 1799 C CA . TYR A 1 228 ? 29.392 12.462 -1.565 1.00 66.62 228 TYR A CA 1
ATOM 1800 C C . TYR A 1 228 ? 30.267 12.303 -2.820 1.00 66.62 228 TYR A C 1
ATOM 1802 O O . TYR A 1 228 ? 30.436 11.187 -3.306 1.00 66.62 228 TYR A O 1
ATOM 1810 N N . ASN A 1 229 ? 30.813 13.406 -3.350 1.00 78.44 229 ASN A N 1
ATOM 1811 C CA . ASN A 1 229 ? 31.620 13.466 -4.574 1.00 78.44 229 ASN A CA 1
ATOM 1812 C C . ASN A 1 229 ? 31.033 12.637 -5.737 1.00 78.44 229 ASN A C 1
ATOM 1814 O O . ASN A 1 229 ? 31.754 11.905 -6.417 1.00 78.44 229 ASN A O 1
ATOM 1818 N N . PHE A 1 230 ? 29.717 12.728 -5.947 1.00 80.56 230 PHE A N 1
ATOM 1819 C CA . PHE A 1 230 ? 29.045 12.080 -7.073 1.00 80.56 230 PHE A CA 1
ATOM 1820 C C . PHE A 1 230 ? 28.368 13.112 -7.969 1.00 80.56 230 PHE A C 1
ATOM 1822 O O . PHE A 1 230 ? 27.827 14.121 -7.509 1.00 80.56 230 PHE A O 1
ATOM 1829 N N . ARG A 1 231 ? 28.372 12.817 -9.268 1.00 85.00 231 ARG A N 1
ATOM 1830 C CA . ARG A 1 231 ? 27.681 13.578 -10.303 1.00 85.00 231 ARG A CA 1
ATOM 1831 C C . ARG A 1 231 ? 26.905 12.591 -11.161 1.00 85.00 231 ARG A C 1
ATOM 1833 O O . ARG A 1 231 ? 27.497 11.681 -11.727 1.00 85.00 231 ARG A O 1
ATOM 1840 N N . THR A 1 232 ? 25.589 12.744 -11.227 1.00 88.00 232 THR A N 1
ATOM 1841 C CA . THR A 1 232 ? 24.720 11.872 -12.029 1.00 88.00 232 THR A CA 1
ATOM 1842 C C . THR A 1 232 ? 23.716 12.711 -12.797 1.00 88.00 232 THR A C 1
ATOM 1844 O O . THR A 1 232 ? 23.253 13.743 -12.311 1.00 88.00 232 THR A O 1
ATOM 1847 N N . ARG A 1 233 ? 23.382 12.296 -14.014 1.00 89.31 233 ARG A N 1
ATOM 1848 C CA . ARG A 1 233 ? 22.287 12.878 -14.776 1.00 89.31 233 ARG A CA 1
ATOM 1849 C C . ARG A 1 233 ? 21.031 12.063 -14.515 1.00 89.31 233 ARG A C 1
ATOM 1851 O O . ARG A 1 233 ? 20.962 10.897 -14.884 1.00 89.31 233 ARG A O 1
ATOM 1858 N N . LYS A 1 234 ? 20.042 12.707 -13.908 1.00 90.62 234 LYS A N 1
ATOM 1859 C CA . LYS A 1 234 ? 18.701 12.164 -13.750 1.00 90.62 234 LYS A CA 1
ATOM 1860 C C . LYS A 1 234 ? 17.877 12.518 -14.982 1.00 90.62 234 LYS A C 1
ATOM 1862 O O . LYS A 1 234 ? 17.701 13.705 -15.267 1.00 90.62 234 LYS A O 1
ATOM 1867 N N . ARG A 1 235 ? 17.346 11.516 -15.677 1.00 90.81 235 ARG A N 1
ATOM 1868 C CA . ARG A 1 235 ? 16.396 11.702 -16.778 1.00 90.81 235 ARG A CA 1
ATOM 1869 C C . ARG A 1 235 ? 15.116 10.934 -16.484 1.00 90.81 235 ARG A C 1
ATOM 1871 O O . ARG A 1 235 ? 15.162 9.737 -16.254 1.00 90.81 235 ARG A O 1
ATOM 1878 N N . VAL A 1 236 ? 13.975 11.614 -16.530 1.00 91.44 236 VAL A N 1
ATOM 1879 C CA . VAL A 1 236 ? 12.662 10.984 -16.390 1.00 91.44 236 VAL A CA 1
ATOM 1880 C C . VAL A 1 236 ? 11.932 11.034 -17.725 1.00 91.44 236 VAL A C 1
ATOM 1882 O O . VAL A 1 236 ? 11.684 12.114 -18.267 1.00 91.44 236 VAL A O 1
ATOM 1885 N N . GLN A 1 237 ? 11.572 9.867 -18.249 1.00 89.56 237 GLN A N 1
ATOM 1886 C CA . GLN A 1 237 ? 10.774 9.702 -19.461 1.00 89.56 237 GLN A CA 1
ATOM 1887 C C . GLN A 1 237 ? 9.388 9.171 -19.112 1.00 89.56 237 GLN A C 1
ATOM 1889 O O . GLN A 1 237 ? 9.241 8.339 -18.218 1.00 89.56 237 GLN A O 1
ATOM 1894 N N . ARG A 1 238 ? 8.363 9.629 -19.830 1.00 88.69 238 ARG A N 1
ATOM 1895 C CA . ARG A 1 238 ? 6.985 9.161 -19.660 1.00 88.69 238 ARG A CA 1
ATOM 1896 C C . ARG A 1 238 ? 6.398 8.689 -20.982 1.00 88.69 238 ARG A C 1
ATOM 1898 O O . ARG A 1 238 ? 6.435 9.405 -21.980 1.00 88.69 238 ARG A O 1
ATOM 1905 N N . PHE A 1 239 ? 5.812 7.501 -20.947 1.00 85.50 239 PHE A N 1
ATOM 1906 C CA . PHE A 1 239 ? 5.184 6.810 -22.065 1.00 85.50 239 PHE A CA 1
ATOM 1907 C C . PHE A 1 239 ? 3.728 6.571 -21.695 1.00 85.50 239 PHE A C 1
ATOM 1909 O O . PHE A 1 239 ? 3.467 6.043 -20.624 1.00 85.50 239 PHE A O 1
ATOM 1916 N N . GLU A 1 240 ? 2.782 6.933 -22.546 1.00 85.00 240 GLU A N 1
ATOM 1917 C CA . GLU A 1 240 ? 1.353 6.843 -22.258 1.00 85.00 240 GLU A CA 1
ATOM 1918 C C . GLU A 1 240 ? 0.707 5.779 -23.150 1.00 85.00 240 GLU A C 1
ATOM 1920 O O . GLU A 1 240 ? 0.932 5.732 -24.357 1.00 85.00 240 GLU A O 1
ATOM 1925 N N . SER A 1 241 ? -0.102 4.900 -22.568 1.00 81.19 241 SER A N 1
ATOM 1926 C CA . SER A 1 241 ? -0.939 3.945 -23.296 1.00 81.19 241 SER A CA 1
ATOM 1927 C C . SER A 1 241 ? -2.331 3.928 -22.674 1.00 81.19 241 SER A C 1
ATOM 1929 O O . SER A 1 241 ? -2.641 3.135 -21.784 1.00 81.19 241 SER A O 1
ATOM 1931 N N . ALA A 1 242 ? -3.154 4.877 -23.129 1.00 74.50 242 ALA A N 1
ATOM 1932 C CA . ALA A 1 242 ? -4.487 5.162 -22.599 1.00 74.50 242 ALA A CA 1
ATOM 1933 C C . ALA A 1 242 ? -4.480 5.209 -21.063 1.00 74.50 242 ALA A C 1
ATOM 1935 O O . ALA A 1 242 ? -3.684 6.016 -20.592 1.00 74.50 242 ALA A O 1
ATOM 1936 N N . PRO A 1 243 ? -5.289 4.504 -20.237 1.00 83.31 243 PRO A N 1
ATOM 1937 C CA . PRO A 1 243 ? -5.307 4.884 -18.825 1.00 83.31 243 PRO A CA 1
ATOM 1938 C C . PRO A 1 243 ? -3.948 4.659 -18.145 1.00 83.31 243 PRO A C 1
ATOM 1940 O O . PRO A 1 243 ? -3.726 5.200 -17.065 1.00 83.31 243 PRO A O 1
ATOM 1943 N N . PHE A 1 244 ? -3.034 3.923 -18.785 1.00 85.38 244 PHE A N 1
ATOM 1944 C CA . PHE A 1 244 ? -1.734 3.578 -18.253 1.00 85.38 244 PHE A CA 1
ATOM 1945 C C . PHE A 1 244 ? -0.618 4.496 -18.738 1.00 85.38 244 PHE A C 1
ATOM 1947 O O . PHE A 1 244 ? -0.653 5.066 -19.829 1.00 85.38 244 PHE A O 1
ATOM 1954 N N . ALA A 1 245 ? 0.441 4.573 -17.942 1.00 86.75 245 ALA A N 1
ATOM 1955 C CA . ALA A 1 245 ? 1.700 5.148 -18.381 1.00 86.75 245 ALA A CA 1
ATOM 1956 C C . ALA A 1 245 ? 2.880 4.368 -17.810 1.00 86.75 245 ALA A C 1
ATOM 1958 O O . ALA A 1 245 ? 2.800 3.878 -16.695 1.00 86.75 245 ALA A O 1
ATOM 1959 N N . ILE A 1 246 ? 3.988 4.279 -18.533 1.00 87.12 246 ILE A N 1
ATOM 1960 C CA . ILE A 1 246 ? 5.276 3.887 -17.960 1.00 87.12 246 ILE A CA 1
ATOM 1961 C C . ILE A 1 246 ? 6.040 5.172 -17.678 1.00 87.12 246 ILE A C 1
ATOM 1963 O O . ILE A 1 246 ? 6.132 6.048 -18.537 1.00 87.12 246 ILE A O 1
ATOM 1967 N N . GLN A 1 247 ? 6.595 5.292 -16.482 1.00 90.06 247 GLN A N 1
ATOM 1968 C CA . GLN A 1 247 ? 7.587 6.308 -16.167 1.00 90.06 247 GLN A CA 1
ATOM 1969 C C . GLN A 1 247 ? 8.938 5.624 -15.985 1.00 90.06 247 GLN A C 1
ATOM 1971 O O . GLN A 1 247 ? 9.050 4.738 -15.143 1.00 90.06 247 GLN A O 1
ATOM 1976 N N . LEU A 1 248 ? 9.939 6.034 -16.761 1.00 89.62 248 LEU A N 1
ATOM 1977 C CA . LEU A 1 248 ? 11.324 5.600 -16.605 1.00 89.62 248 LEU A CA 1
ATOM 1978 C C . LEU A 1 248 ? 12.104 6.699 -15.896 1.00 89.62 248 LEU A C 1
ATOM 1980 O O . LEU A 1 248 ? 12.146 7.820 -16.389 1.00 89.62 248 LEU A O 1
ATOM 1984 N N . ASP A 1 249 ? 12.697 6.388 -14.753 1.00 91.44 249 ASP A N 1
ATOM 1985 C CA . ASP A 1 249 ? 13.630 7.240 -14.023 1.00 91.44 249 ASP A CA 1
ATOM 1986 C C . ASP A 1 249 ? 15.040 6.669 -14.222 1.00 91.44 249 ASP A C 1
ATOM 1988 O O . ASP A 1 249 ? 15.371 5.600 -13.711 1.00 91.44 249 ASP A O 1
ATOM 1992 N N . GLU A 1 250 ? 15.839 7.328 -15.052 1.00 89.19 250 GLU A N 1
ATOM 1993 C CA . GLU A 1 250 ? 17.172 6.900 -15.462 1.00 89.19 250 GLU A CA 1
ATOM 1994 C C . GLU A 1 250 ? 18.242 7.686 -14.697 1.00 89.19 250 GLU A C 1
ATOM 1996 O O . GLU A 1 250 ? 18.290 8.919 -14.758 1.00 89.19 250 GLU A O 1
ATOM 2001 N N . ASN A 1 251 ? 19.156 6.963 -14.050 1.00 88.44 251 ASN A N 1
ATOM 2002 C CA . ASN A 1 251 ? 20.406 7.509 -13.535 1.00 88.44 251 ASN A CA 1
ATOM 2003 C C . ASN A 1 251 ? 21.532 7.208 -14.524 1.00 88.44 251 ASN A C 1
ATOM 2005 O O . ASN A 1 251 ? 21.995 6.068 -14.659 1.00 88.44 251 ASN A O 1
ATOM 2009 N N . LEU A 1 252 ? 21.971 8.261 -15.203 1.00 85.06 252 LEU A N 1
ATOM 2010 C CA . LEU A 1 252 ? 22.984 8.225 -16.244 1.00 85.06 252 LEU A CA 1
ATOM 2011 C C . LEU A 1 252 ? 24.288 8.861 -15.753 1.00 85.06 252 LEU A C 1
ATOM 2013 O O . LEU A 1 252 ? 24.295 9.748 -14.887 1.00 85.06 252 LEU A O 1
ATOM 2017 N N . ASP A 1 253 ? 25.396 8.446 -16.354 1.00 82.81 253 ASP A N 1
ATOM 2018 C CA . ASP A 1 253 ? 26.632 9.215 -16.329 1.00 82.81 253 ASP A CA 1
ATOM 2019 C C . ASP A 1 253 ? 26.405 10.557 -17.066 1.00 82.81 253 ASP A C 1
ATOM 2021 O O . ASP A 1 253 ? 25.858 10.574 -18.176 1.00 82.81 253 ASP A O 1
ATOM 2025 N N . PRO A 1 254 ? 26.761 11.702 -16.462 1.00 83.06 254 PRO A N 1
ATOM 2026 C CA . PRO A 1 254 ? 26.511 13.024 -17.038 1.00 83.06 254 PRO A CA 1
ATOM 2027 C C . PRO A 1 254 ? 27.302 13.297 -18.325 1.00 83.06 254 PRO A C 1
ATOM 2029 O O . PRO A 1 254 ? 26.869 14.124 -19.130 1.00 83.06 254 PRO A O 1
ATOM 2032 N N . ASP A 1 255 ? 28.443 12.633 -18.510 1.00 84.00 255 ASP A N 1
ATOM 2033 C CA . ASP A 1 255 ? 29.407 12.908 -19.570 1.00 84.00 255 ASP A CA 1
ATOM 2034 C C . ASP A 1 255 ? 29.261 11.906 -20.727 1.00 84.00 255 ASP A C 1
ATOM 2036 O O . ASP A 1 255 ? 29.350 12.297 -21.894 1.00 84.00 255 ASP A O 1
ATOM 2040 N N . THR A 1 256 ? 28.966 10.634 -20.437 1.00 79.94 256 THR A N 1
ATOM 2041 C CA . THR A 1 256 ? 28.780 9.591 -21.467 1.00 79.94 256 THR A CA 1
ATOM 2042 C C . THR A 1 256 ? 27.314 9.309 -21.803 1.00 79.94 256 THR A C 1
ATOM 2044 O O . THR A 1 256 ? 27.025 8.774 -22.874 1.00 79.94 256 THR A O 1
ATOM 2047 N N . ASN A 1 257 ? 26.371 9.707 -20.937 1.00 72.31 257 ASN A N 1
ATOM 2048 C CA . ASN A 1 257 ? 24.966 9.272 -20.952 1.00 72.31 257 ASN A CA 1
ATOM 2049 C C . ASN A 1 257 ? 24.787 7.746 -20.888 1.00 72.31 257 ASN A C 1
ATOM 2051 O O . ASN A 1 257 ? 23.727 7.240 -21.259 1.00 72.31 257 ASN A O 1
ATOM 2055 N N . GLU A 1 258 ? 25.798 7.006 -20.435 1.00 76.69 258 GLU A N 1
ATOM 2056 C CA . GLU A 1 258 ? 25.654 5.576 -20.186 1.00 76.69 258 GLU A CA 1
ATOM 2057 C C . GLU A 1 258 ? 24.889 5.366 -18.875 1.00 76.69 258 GLU A C 1
ATOM 2059 O O . GLU A 1 258 ? 25.153 6.018 -17.864 1.00 76.69 258 GLU A O 1
ATOM 2064 N N . GLY A 1 259 ? 23.881 4.494 -18.907 1.00 66.56 259 GLY A N 1
ATOM 2065 C CA . GLY A 1 259 ? 23.036 4.227 -17.749 1.00 66.56 259 GLY A CA 1
ATOM 2066 C C . GLY A 1 259 ? 23.715 3.300 -16.750 1.00 66.56 259 GLY A C 1
ATOM 2067 O O . GLY A 1 259 ? 24.247 2.259 -17.128 1.00 66.56 259 GLY A O 1
ATOM 2068 N N . GLY A 1 260 ? 23.659 3.646 -15.465 1.00 70.50 260 GLY A N 1
ATOM 2069 C CA . GLY A 1 260 ? 24.039 2.732 -14.382 1.00 70.50 260 GLY A CA 1
ATOM 2070 C C . GLY A 1 260 ? 22.830 1.991 -13.811 1.00 70.50 260 GLY A C 1
ATOM 2071 O O . GLY A 1 260 ? 22.902 0.804 -13.498 1.00 70.50 260 GLY A O 1
ATOM 2072 N N . MET A 1 261 ? 21.700 2.693 -13.701 1.00 85.44 261 MET A N 1
ATOM 2073 C CA . MET A 1 261 ? 20.495 2.201 -13.043 1.00 85.44 261 MET A CA 1
ATOM 2074 C C . MET A 1 261 ? 19.255 2.912 -13.585 1.00 85.44 261 MET A C 1
ATOM 2076 O O . MET A 1 261 ? 19.292 4.111 -13.857 1.00 85.44 261 MET A O 1
ATOM 2080 N N . MET A 1 262 ? 18.156 2.178 -13.696 1.00 88.81 262 MET A N 1
ATOM 2081 C CA . MET A 1 262 ? 16.865 2.678 -14.149 1.00 88.81 262 MET A CA 1
ATOM 2082 C C . MET A 1 262 ? 15.753 2.115 -13.264 1.00 88.81 262 MET A C 1
ATOM 2084 O O . MET A 1 262 ? 15.789 0.945 -12.879 1.00 88.81 262 MET A O 1
ATOM 2088 N N . TRP A 1 263 ? 14.746 2.934 -12.981 1.00 91.06 263 TRP A N 1
ATOM 2089 C CA . TRP A 1 263 ? 13.471 2.485 -12.435 1.00 91.06 263 TRP A CA 1
ATOM 2090 C C . TRP A 1 263 ? 12.377 2.668 -13.470 1.00 91.06 263 TRP A C 1
ATOM 2092 O O . TRP A 1 263 ? 12.295 3.716 -14.098 1.00 91.06 263 TRP A O 1
ATOM 2102 N N . ALA A 1 264 ? 11.521 1.670 -13.620 1.00 89.06 264 ALA A N 1
ATOM 2103 C CA . ALA A 1 264 ? 10.306 1.764 -14.399 1.00 89.06 264 ALA A CA 1
ATOM 2104 C C . ALA A 1 264 ? 9.103 1.585 -13.479 1.00 89.06 264 ALA A C 1
ATOM 2106 O O . ALA A 1 264 ? 9.011 0.583 -12.775 1.00 89.06 264 ALA A O 1
ATOM 2107 N N . THR A 1 265 ? 8.172 2.529 -13.514 1.00 89.19 265 THR A N 1
ATOM 2108 C CA . THR A 1 265 ? 6.915 2.458 -12.767 1.00 89.19 265 THR A CA 1
ATOM 2109 C C . THR A 1 265 ? 5.756 2.469 -13.746 1.00 89.19 265 THR A C 1
ATOM 2111 O O . THR A 1 265 ? 5.645 3.394 -14.557 1.00 89.19 265 THR A O 1
ATOM 2114 N N . VAL A 1 266 ? 4.877 1.469 -13.662 1.00 86.31 266 VAL A N 1
ATOM 2115 C CA . VAL A 1 266 ? 3.605 1.483 -14.393 1.00 86.31 266 VAL A CA 1
ATOM 2116 C C . VAL A 1 266 ? 2.570 2.246 -13.572 1.00 86.31 266 VAL A C 1
ATOM 2118 O O . VAL A 1 266 ? 2.271 1.912 -12.430 1.00 86.31 266 VAL A O 1
ATOM 2121 N N . GLN A 1 267 ? 2.025 3.295 -14.165 1.00 85.44 267 GLN A N 1
ATOM 2122 C CA . GLN A 1 267 ? 0.955 4.126 -13.635 1.00 85.44 267 GLN A CA 1
ATOM 2123 C C . GLN A 1 267 ? -0.375 3.789 -14.301 1.00 85.44 267 GLN A C 1
ATOM 2125 O O . GLN A 1 267 ? -0.405 3.192 -15.375 1.00 85.44 267 GLN A O 1
ATOM 2130 N N . GLY A 1 268 ? -1.472 4.219 -13.673 1.00 80.12 268 GLY A N 1
ATOM 2131 C CA . GLY A 1 268 ? -2.830 3.989 -14.173 1.00 80.12 268 GLY A CA 1
ATOM 2132 C C . GLY A 1 268 ? -3.402 2.614 -13.841 1.00 80.12 268 GLY A C 1
ATOM 2133 O O . GLY A 1 268 ? -4.501 2.289 -14.282 1.00 80.12 268 GLY A O 1
ATOM 2134 N N . LEU A 1 269 ? -2.666 1.808 -13.071 1.00 82.06 269 LEU A N 1
ATOM 2135 C CA . LEU A 1 269 ? -3.157 0.536 -12.559 1.00 82.06 269 LEU A CA 1
ATOM 2136 C C . LEU A 1 269 ? -4.357 0.748 -11.626 1.00 82.06 269 LEU A C 1
ATOM 2138 O O . LEU A 1 269 ? -4.496 1.833 -11.046 1.00 82.06 269 LEU A O 1
ATOM 2142 N N . PRO A 1 270 ? -5.223 -0.272 -11.459 1.00 80.06 270 PRO A N 1
ATOM 2143 C CA . PRO A 1 270 ? -6.285 -0.217 -10.468 1.00 80.06 270 PRO A CA 1
ATOM 2144 C C . PRO A 1 270 ? -5.734 0.167 -9.096 1.00 80.06 270 PRO A C 1
ATOM 2146 O O . PRO A 1 270 ? -4.596 -0.146 -8.748 1.00 80.06 270 PRO A O 1
ATOM 2149 N N . TRP A 1 271 ? -6.554 0.855 -8.310 1.00 74.75 271 TRP A N 1
ATOM 2150 C CA . TRP A 1 271 ? -6.139 1.389 -7.020 1.00 74.75 271 TRP A CA 1
ATOM 2151 C C . TRP A 1 271 ? -5.480 0.298 -6.154 1.00 74.75 271 TRP A C 1
ATOM 2153 O O . TRP A 1 271 ? -5.977 -0.828 -6.057 1.00 74.75 271 TRP A O 1
ATOM 2163 N N . GLY A 1 272 ? -4.336 0.624 -5.550 1.00 71.56 272 GLY A N 1
ATOM 2164 C CA . GLY A 1 272 ? -3.561 -0.288 -4.707 1.00 71.56 272 GLY A CA 1
ATOM 2165 C C . GLY A 1 272 ? -2.712 -1.320 -5.451 1.00 71.56 272 GLY A C 1
ATOM 2166 O O . GLY A 1 272 ? -1.983 -2.066 -4.804 1.00 71.56 272 GLY A O 1
ATOM 2167 N N . HIS A 1 273 ? -2.788 -1.371 -6.784 1.00 79.81 273 HIS A N 1
ATOM 2168 C CA . HIS A 1 273 ? -1.927 -2.228 -7.590 1.00 79.81 273 HIS A CA 1
ATOM 2169 C C . HIS A 1 273 ? -0.630 -1.501 -7.926 1.00 79.81 273 HIS A C 1
ATOM 2171 O O . HIS A 1 273 ? -0.616 -0.291 -8.158 1.00 79.81 273 HIS A O 1
ATOM 2177 N N . GLU A 1 274 ? 0.457 -2.257 -7.992 1.00 83.06 274 GLU A N 1
ATOM 2178 C CA . GLU A 1 274 ? 1.784 -1.714 -8.247 1.00 83.06 274 GLU A CA 1
ATOM 2179 C C . GLU A 1 274 ? 2.569 -2.642 -9.167 1.00 83.06 274 GLU A C 1
ATOM 2181 O O . GLU A 1 274 ? 2.520 -3.867 -9.033 1.00 83.06 274 GLU A O 1
ATOM 2186 N N . LEU A 1 275 ? 3.301 -2.034 -10.096 1.00 86.69 275 LEU A N 1
ATOM 2187 C CA . LEU A 1 275 ? 4.337 -2.690 -10.874 1.00 86.69 275 LEU A CA 1
ATOM 2188 C C . LEU A 1 275 ? 5.518 -1.728 -10.986 1.00 86.69 275 LEU A C 1
ATOM 2190 O O . LEU A 1 275 ? 5.467 -0.756 -11.747 1.00 86.69 275 LEU A O 1
ATOM 2194 N N . ASN A 1 276 ? 6.572 -2.019 -10.227 1.00 88.69 276 ASN A N 1
ATOM 2195 C CA . ASN A 1 276 ? 7.846 -1.321 -10.321 1.00 88.69 276 ASN A CA 1
ATOM 2196 C C . ASN A 1 276 ? 8.944 -2.280 -10.730 1.00 88.69 276 ASN A C 1
ATOM 2198 O O . ASN A 1 276 ? 9.017 -3.407 -10.253 1.00 88.69 276 ASN A O 1
ATOM 2202 N N . VAL A 1 277 ? 9.851 -1.800 -11.559 1.00 89.69 277 VAL A N 1
ATOM 2203 C CA . VAL A 1 277 ? 11.002 -2.560 -12.014 1.00 89.69 277 VAL A CA 1
ATOM 2204 C C . VAL A 1 277 ? 12.239 -1.727 -11.757 1.00 89.69 277 VAL A C 1
ATOM 2206 O O . VAL A 1 277 ? 12.289 -0.559 -12.131 1.00 89.69 277 VAL A O 1
ATOM 2209 N N . ARG A 1 278 ? 13.255 -2.323 -11.145 1.00 91.75 278 ARG A N 1
ATOM 2210 C CA . ARG A 1 278 ? 14.603 -1.762 -11.097 1.00 91.75 278 ARG A CA 1
ATOM 2211 C C . ARG A 1 278 ? 15.488 -2.555 -12.039 1.00 91.75 278 ARG A C 1
ATOM 2213 O O . ARG A 1 278 ? 15.566 -3.768 -11.900 1.00 91.75 278 ARG A O 1
ATOM 2220 N N . ILE A 1 279 ? 16.187 -1.857 -12.923 1.00 89.50 279 ILE A N 1
ATOM 2221 C CA . ILE A 1 279 ? 17.149 -2.406 -13.877 1.00 89.50 279 ILE A CA 1
ATOM 2222 C C . ILE A 1 279 ? 18.523 -1.818 -13.549 1.00 89.50 279 ILE A C 1
ATOM 2224 O O . ILE A 1 279 ? 18.672 -0.598 -13.469 1.00 89.50 279 ILE A O 1
ATOM 2228 N N . CYS A 1 280 ? 19.531 -2.666 -13.388 1.00 87.44 280 CYS A N 1
ATOM 2229 C CA . CYS A 1 280 ? 20.918 -2.276 -13.164 1.00 87.44 280 CYS A CA 1
ATOM 2230 C C . CYS A 1 280 ? 21.806 -2.935 -14.222 1.00 87.44 280 CYS A C 1
ATOM 2232 O O . CYS A 1 280 ? 21.668 -4.124 -14.507 1.00 87.44 280 CYS A O 1
ATOM 2234 N N . ASN A 1 281 ? 22.737 -2.172 -14.796 1.00 83.94 281 ASN A N 1
ATOM 2235 C CA . ASN A 1 281 ? 23.832 -2.787 -15.545 1.00 83.94 281 ASN A CA 1
ATOM 2236 C C . ASN A 1 281 ? 24.784 -3.477 -14.566 1.00 83.94 281 ASN A C 1
ATOM 2238 O O . ASN A 1 281 ? 25.001 -2.984 -13.457 1.00 83.94 281 ASN A O 1
ATOM 2242 N N . THR A 1 282 ? 25.376 -4.589 -14.992 1.00 78.94 282 THR A N 1
ATOM 2243 C CA . THR A 1 282 ? 26.389 -5.297 -14.207 1.00 78.94 282 THR A CA 1
ATOM 2244 C C . THR A 1 282 ? 27.605 -5.631 -15.066 1.00 78.94 282 THR A C 1
ATOM 2246 O O . THR A 1 282 ? 27.509 -5.716 -16.290 1.00 78.94 282 THR A O 1
ATOM 2249 N N . ASP A 1 283 ? 28.742 -5.864 -14.413 1.00 79.31 283 ASP A N 1
ATOM 2250 C CA . ASP A 1 283 ? 29.972 -6.336 -15.060 1.00 79.31 283 ASP A CA 1
ATOM 2251 C C . ASP A 1 283 ? 30.013 -7.874 -15.213 1.00 79.31 283 ASP A C 1
ATOM 2253 O O . ASP A 1 283 ? 31.051 -8.440 -15.574 1.00 79.31 283 ASP A O 1
ATOM 2257 N N . ASP A 1 284 ? 28.919 -8.586 -14.904 1.00 80.81 284 ASP A N 1
ATOM 2258 C CA . ASP A 1 284 ? 28.859 -10.045 -15.011 1.00 80.81 284 ASP A CA 1
ATOM 2259 C C . ASP A 1 284 ? 28.975 -10.472 -16.493 1.00 80.81 284 ASP A C 1
ATOM 2261 O O . ASP A 1 284 ? 28.212 -10.013 -17.350 1.00 80.81 284 ASP A O 1
ATOM 2265 N N . PRO A 1 285 ? 29.923 -11.368 -16.832 1.00 77.44 285 PRO A N 1
ATOM 2266 C CA . PRO A 1 285 ? 30.215 -11.736 -18.218 1.00 77.44 285 PRO A CA 1
ATOM 2267 C C . PRO A 1 285 ? 29.105 -12.562 -18.885 1.00 77.44 285 PRO A C 1
ATOM 2269 O O . PRO A 1 285 ? 29.115 -12.727 -20.107 1.00 77.44 285 PRO A O 1
ATOM 2272 N N . VAL A 1 286 ? 28.185 -13.119 -18.094 1.00 80.25 286 VAL A N 1
ATOM 2273 C CA . VAL A 1 286 ? 27.024 -13.892 -18.548 1.00 80.25 286 VAL A CA 1
ATOM 2274 C C . VAL A 1 286 ? 25.755 -13.039 -18.461 1.00 80.25 286 VAL A C 1
ATOM 2276 O O . VAL A 1 286 ? 24.923 -13.087 -19.368 1.00 80.25 286 VAL A O 1
ATOM 2279 N N . TRP A 1 287 ? 25.631 -12.233 -17.406 1.00 82.62 287 TRP A N 1
ATOM 2280 C CA . TRP A 1 287 ? 24.435 -11.461 -17.069 1.00 82.62 287 TRP A CA 1
ATOM 2281 C C . TRP A 1 287 ? 24.716 -9.958 -17.033 1.00 82.62 287 TRP A C 1
ATOM 2283 O O . TRP A 1 287 ? 24.819 -9.368 -15.965 1.00 82.62 287 TRP A O 1
ATOM 2293 N N . GLY A 1 288 ? 24.794 -9.295 -18.185 1.00 81.62 288 GLY A N 1
ATOM 2294 C CA . GLY A 1 288 ? 25.116 -7.858 -18.204 1.00 81.62 288 GLY A CA 1
ATOM 2295 C C . GLY A 1 288 ? 24.026 -6.940 -17.622 1.00 81.62 288 GLY A C 1
ATOM 2296 O O . GLY A 1 288 ? 24.252 -5.736 -17.502 1.00 81.62 288 GLY A O 1
ATOM 2297 N N . VAL A 1 289 ? 22.864 -7.481 -17.229 1.00 85.81 289 VAL A N 1
ATOM 2298 C CA . VAL A 1 289 ? 21.806 -6.760 -16.507 1.00 85.81 289 VAL A CA 1
ATOM 2299 C C . VAL A 1 289 ? 21.226 -7.620 -15.383 1.00 85.81 289 VAL A C 1
ATOM 2301 O O . VAL A 1 289 ? 20.932 -8.801 -15.579 1.00 85.81 289 VAL A O 1
ATOM 2304 N N . ASP A 1 290 ? 20.990 -7.010 -14.226 1.00 89.44 290 ASP A N 1
ATOM 2305 C CA . ASP A 1 290 ? 20.197 -7.576 -13.137 1.00 89.44 290 ASP A CA 1
ATOM 2306 C C . ASP A 1 290 ? 19.178 -6.566 -12.606 1.00 89.44 290 ASP A C 1
ATOM 2308 O O . ASP A 1 290 ? 19.074 -5.429 -13.082 1.00 89.44 290 ASP A O 1
ATOM 2312 N N . GLY A 1 291 ? 18.341 -7.010 -11.677 1.00 89.56 291 GLY A N 1
ATOM 2313 C CA . GLY A 1 291 ? 17.301 -6.154 -11.154 1.00 89.56 291 GLY A CA 1
ATOM 2314 C C . GLY A 1 291 ? 16.296 -6.864 -10.279 1.00 89.56 291 GLY A C 1
ATOM 2315 O O . GLY A 1 291 ? 16.471 -8.013 -9.867 1.00 89.56 291 GLY A O 1
ATOM 2316 N N . TRP A 1 292 ? 15.213 -6.148 -10.007 1.00 89.56 292 TRP A N 1
ATOM 2317 C CA . TRP A 1 292 ? 14.050 -6.713 -9.346 1.00 89.56 292 TRP A CA 1
ATOM 2318 C C . TRP A 1 292 ? 12.754 -6.129 -9.894 1.00 89.56 292 TRP A C 1
ATOM 2320 O O . TRP A 1 292 ? 12.731 -5.011 -10.408 1.00 89.56 292 TRP A O 1
ATOM 2330 N N . ILE A 1 293 ? 11.675 -6.896 -9.769 1.00 88.00 293 ILE A N 1
ATOM 2331 C CA . ILE A 1 293 ? 10.307 -6.478 -10.070 1.00 88.00 293 ILE A CA 1
ATOM 2332 C C . ILE A 1 293 ? 9.503 -6.550 -8.777 1.00 88.00 293 ILE A C 1
ATOM 2334 O O . ILE A 1 293 ? 9.440 -7.612 -8.165 1.00 88.00 293 ILE A O 1
ATOM 2338 N N . ASP A 1 294 ? 8.890 -5.443 -8.379 1.00 85.81 294 ASP A N 1
ATOM 2339 C CA . ASP A 1 294 ? 7.892 -5.396 -7.319 1.00 85.81 294 ASP A CA 1
ATOM 2340 C C . ASP A 1 294 ? 6.504 -5.428 -7.955 1.00 85.81 294 ASP A C 1
ATOM 2342 O O . ASP A 1 294 ? 6.131 -4.521 -8.701 1.00 85.81 294 ASP A O 1
ATOM 2346 N N . PHE A 1 295 ? 5.745 -6.475 -7.646 1.00 82.75 295 PHE A N 1
ATOM 2347 C CA . PHE A 1 295 ? 4.319 -6.570 -7.935 1.00 82.75 295 PHE A CA 1
ATOM 2348 C C . PHE A 1 295 ? 3.529 -6.298 -6.663 1.00 82.75 295 PHE A C 1
ATOM 2350 O O . PHE A 1 295 ? 3.911 -6.818 -5.621 1.00 82.75 295 PHE A O 1
ATOM 2357 N N . THR A 1 296 ? 2.398 -5.603 -6.769 1.00 80.62 296 THR A N 1
ATOM 2358 C CA . THR A 1 296 ? 1.308 -5.634 -5.782 1.00 80.62 296 THR A CA 1
ATOM 2359 C C . THR A 1 296 ? 0.013 -5.934 -6.528 1.00 80.62 296 THR A C 1
ATOM 2361 O O . THR A 1 296 ? -0.481 -5.076 -7.256 1.00 80.62 296 THR A O 1
ATOM 2364 N N . LEU A 1 297 ? -0.501 -7.164 -6.417 1.00 78.81 297 LEU A N 1
ATOM 2365 C CA . LEU A 1 297 ? -1.633 -7.670 -7.209 1.00 78.81 297 LEU A CA 1
ATOM 2366 C C . LEU A 1 297 ? -2.506 -8.648 -6.395 1.00 78.81 297 LEU A C 1
ATOM 2368 O O . LEU A 1 297 ? -2.007 -9.281 -5.460 1.00 78.81 297 LEU A O 1
ATOM 2372 N N . PRO A 1 298 ? -3.782 -8.859 -6.774 1.00 78.44 298 PRO A N 1
ATOM 2373 C CA . PRO A 1 298 ? -4.587 -9.977 -6.292 1.00 78.44 298 PRO A CA 1
ATOM 2374 C C . PRO A 1 298 ? -3.887 -11.319 -6.517 1.00 78.44 298 PRO A C 1
ATOM 2376 O O . PRO A 1 298 ? -3.245 -11.504 -7.553 1.00 78.44 298 PRO A O 1
ATOM 2379 N N . ARG A 1 299 ? -4.060 -12.295 -5.615 1.00 76.06 299 ARG A N 1
ATOM 2380 C CA . ARG A 1 299 ? -3.304 -13.566 -5.645 1.00 76.06 299 ARG A CA 1
ATOM 2381 C C . ARG A 1 299 ? -3.237 -14.237 -7.010 1.00 76.06 299 ARG A C 1
ATOM 2383 O O . ARG A 1 299 ? -2.157 -14.556 -7.494 1.00 76.06 299 ARG A O 1
ATOM 2390 N N . ALA A 1 300 ? -4.398 -14.459 -7.623 1.00 77.25 300 ALA A N 1
ATOM 2391 C CA . ALA A 1 300 ? -4.490 -15.168 -8.895 1.00 77.25 300 ALA A CA 1
ATOM 2392 C C . ALA A 1 300 ? -3.770 -14.411 -10.023 1.00 77.25 300 ALA A C 1
ATOM 2394 O O . ALA A 1 300 ? -3.180 -15.028 -10.907 1.00 77.25 300 ALA A O 1
ATOM 2395 N N . GLN A 1 301 ? -3.791 -13.075 -9.980 1.00 80.69 301 GLN A N 1
ATOM 2396 C CA . GLN A 1 301 ? -3.063 -12.236 -10.930 1.00 80.69 301 GLN A CA 1
ATOM 2397 C C . GLN A 1 301 ? -1.561 -12.262 -10.646 1.00 80.69 301 GLN A C 1
ATOM 2399 O O . GLN A 1 301 ? -0.779 -12.362 -11.589 1.00 80.69 301 GLN A O 1
ATOM 2404 N N . LEU A 1 302 ? -1.164 -12.239 -9.368 1.00 79.31 302 LEU A N 1
ATOM 2405 C CA . LEU A 1 302 ? 0.232 -12.330 -8.962 1.00 79.31 302 LEU A CA 1
ATOM 2406 C C . LEU A 1 302 ? 0.857 -13.654 -9.407 1.00 79.31 302 LEU A C 1
ATOM 2408 O O . LEU A 1 302 ? 1.875 -13.641 -10.088 1.00 79.31 302 LEU A O 1
ATOM 2412 N N . GLU A 1 303 ? 0.245 -14.795 -9.081 1.00 82.00 303 GLU A N 1
ATOM 2413 C CA . GLU A 1 303 ? 0.752 -16.121 -9.469 1.00 82.00 303 GLU A CA 1
ATOM 2414 C C . GLU A 1 303 ? 0.936 -16.220 -10.993 1.00 82.00 303 GLU A C 1
ATOM 2416 O O . GLU A 1 303 ? 1.949 -16.731 -11.480 1.00 82.00 303 GLU A O 1
ATOM 2421 N N . ALA A 1 304 ? -0.004 -15.657 -11.755 1.00 82.81 304 ALA A N 1
ATOM 2422 C CA . ALA A 1 304 ? 0.077 -15.608 -13.206 1.00 82.81 304 ALA A CA 1
ATOM 2423 C C . ALA A 1 304 ? 1.203 -14.675 -13.705 1.00 82.81 304 ALA A C 1
ATOM 2425 O O . ALA A 1 304 ? 1.934 -15.042 -14.628 1.00 82.81 304 ALA A O 1
ATOM 2426 N N . ALA A 1 305 ? 1.383 -13.504 -13.081 1.00 83.44 305 ALA A N 1
ATOM 2427 C CA . ALA A 1 305 ? 2.453 -12.557 -13.403 1.00 83.44 305 ALA A CA 1
ATOM 2428 C C . ALA A 1 305 ? 3.845 -13.139 -13.108 1.00 83.44 305 ALA A C 1
ATOM 2430 O O . ALA A 1 305 ? 4.760 -13.007 -13.924 1.00 83.44 305 ALA A O 1
ATOM 2431 N N . LEU A 1 306 ? 3.996 -13.859 -11.992 1.00 83.44 306 LEU A N 1
ATOM 2432 C CA . LEU A 1 306 ? 5.229 -14.562 -11.630 1.00 83.44 306 LEU A CA 1
ATOM 2433 C C . LEU A 1 306 ? 5.576 -15.658 -12.645 1.00 83.44 306 LEU A C 1
ATOM 2435 O O . LEU A 1 306 ? 6.700 -15.706 -13.147 1.00 83.44 306 LEU A O 1
ATOM 2439 N N . ALA A 1 307 ? 4.605 -16.508 -12.994 1.00 84.00 307 ALA A N 1
ATOM 2440 C CA . ALA A 1 307 ? 4.807 -17.590 -13.956 1.00 84.00 307 ALA A CA 1
ATOM 2441 C C . ALA A 1 307 ? 5.231 -17.070 -15.340 1.00 84.00 307 ALA A C 1
ATOM 2443 O O . ALA A 1 307 ? 6.097 -17.659 -15.987 1.00 84.00 307 ALA A O 1
ATOM 2444 N N . ARG A 1 308 ? 4.657 -15.949 -15.791 1.00 80.50 308 ARG A N 1
ATOM 2445 C CA . ARG A 1 308 ? 5.021 -15.331 -17.074 1.00 80.50 308 ARG A CA 1
ATOM 2446 C C . ARG A 1 308 ? 6.344 -14.597 -17.023 1.00 80.50 308 ARG A C 1
ATOM 2448 O O . ARG A 1 308 ? 7.106 -14.717 -17.974 1.00 80.50 308 ARG A O 1
ATOM 2455 N N . THR A 1 309 ? 6.647 -13.914 -15.919 1.00 84.00 309 THR A N 1
ATOM 2456 C CA . THR A 1 309 ? 7.971 -13.317 -15.702 1.00 84.00 309 THR A CA 1
ATOM 2457 C C . THR A 1 309 ? 9.045 -14.384 -15.857 1.00 84.00 309 THR A C 1
ATOM 2459 O O . THR A 1 309 ? 9.983 -14.177 -16.609 1.00 84.00 309 THR A O 1
ATOM 2462 N N . ALA A 1 310 ? 8.861 -15.566 -15.260 1.00 84.56 310 ALA A N 1
ATOM 2463 C CA . ALA A 1 310 ? 9.780 -16.696 -15.416 1.00 84.56 310 ALA A CA 1
ATOM 2464 C C . ALA A 1 310 ? 9.851 -17.273 -16.846 1.00 84.56 310 ALA A C 1
ATOM 2466 O O . ALA A 1 310 ? 10.805 -17.978 -17.172 1.00 84.56 310 ALA A O 1
ATOM 2467 N N . ALA A 1 311 ? 8.866 -16.986 -17.699 1.00 85.06 311 ALA A N 1
ATOM 2468 C CA . ALA A 1 311 ? 8.812 -17.436 -19.088 1.00 85.06 311 ALA A CA 1
ATOM 2469 C C . ALA A 1 311 ? 9.402 -16.426 -20.094 1.00 85.06 311 ALA A C 1
ATOM 2471 O O . ALA A 1 311 ? 9.492 -16.752 -21.280 1.00 85.06 311 ALA A O 1
ATOM 2472 N N . ILE A 1 312 ? 9.803 -15.219 -19.665 1.00 82.00 312 ILE A N 1
ATOM 2473 C CA . ILE A 1 312 ? 10.398 -14.216 -20.563 1.00 82.00 312 ILE A CA 1
ATOM 2474 C C . ILE A 1 312 ? 11.725 -14.761 -21.126 1.00 82.00 312 ILE A C 1
ATOM 2476 O O . ILE A 1 312 ? 12.607 -15.156 -20.363 1.00 82.00 312 ILE A O 1
ATOM 2480 N N . PRO A 1 313 ? 11.923 -14.793 -22.457 1.00 80.81 313 PRO A N 1
ATOM 2481 C CA . PRO A 1 313 ? 13.155 -15.318 -23.035 1.00 80.81 313 PRO A CA 1
ATOM 2482 C C . PRO A 1 313 ? 14.407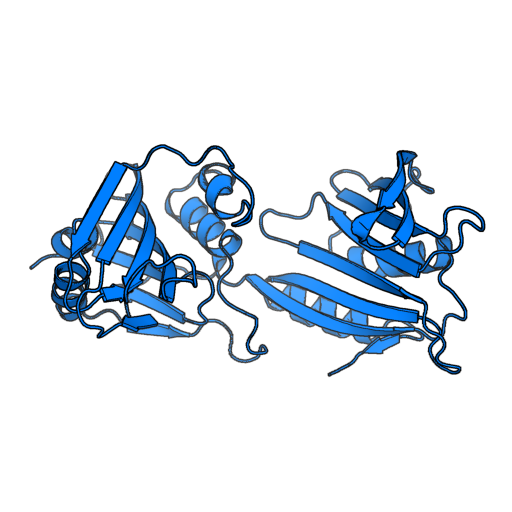 -14.597 -22.519 1.00 80.81 313 PRO A C 1
ATOM 2484 O O . PRO A 1 313 ? 14.515 -13.376 -22.603 1.00 80.81 313 PRO A O 1
ATOM 2487 N N . GLY A 1 314 ? 15.379 -15.368 -22.024 1.00 76.81 314 GLY A N 1
ATOM 2488 C CA . GLY A 1 314 ? 16.661 -14.835 -21.551 1.00 76.81 314 GLY A CA 1
ATOM 2489 C C . GLY A 1 314 ? 16.633 -14.232 -20.145 1.00 76.81 314 GLY A C 1
ATOM 2490 O O . GLY A 1 314 ? 17.657 -13.692 -19.722 1.00 76.81 314 GLY A O 1
ATOM 2491 N N . ILE A 1 315 ? 15.510 -14.344 -19.428 1.00 82.31 315 ILE A N 1
ATOM 2492 C CA . ILE A 1 315 ? 15.441 -14.037 -18.002 1.00 82.31 315 ILE A CA 1
ATOM 2493 C C . ILE A 1 315 ? 15.858 -15.250 -17.171 1.00 82.31 315 ILE A C 1
ATOM 2495 O O . ILE A 1 315 ? 15.496 -16.393 -17.456 1.00 82.31 315 ILE A O 1
ATOM 2499 N N . GLN A 1 316 ? 16.601 -14.996 -16.107 1.00 85.75 316 GLN A N 1
ATOM 2500 C CA . GLN A 1 316 ? 16.751 -15.927 -15.004 1.00 85.75 316 GLN A CA 1
ATOM 2501 C C . GLN A 1 316 ? 16.117 -15.285 -13.777 1.00 85.75 316 GLN A C 1
ATOM 2503 O O . GLN A 1 316 ? 16.609 -14.270 -13.293 1.00 85.75 316 GLN A O 1
ATOM 2508 N N . VAL A 1 317 ? 15.039 -15.882 -13.275 1.00 82.62 317 VAL A N 1
ATOM 2509 C CA . VAL A 1 317 ? 14.396 -15.449 -12.032 1.00 82.62 317 VAL A CA 1
ATOM 2510 C C . VAL A 1 317 ? 15.174 -16.007 -10.839 1.00 82.62 317 VAL A C 1
ATOM 2512 O O . VAL A 1 317 ? 15.496 -17.198 -10.799 1.00 82.62 317 VAL A O 1
ATOM 2515 N N . GLY A 1 318 ? 15.527 -15.126 -9.906 1.00 70.75 318 GLY A N 1
ATOM 2516 C CA . GLY A 1 318 ? 16.118 -15.471 -8.617 1.00 70.75 318 GLY A CA 1
ATOM 2517 C C . GLY A 1 318 ? 15.079 -16.043 -7.641 1.00 70.75 318 GLY A C 1
ATOM 2518 O O . GLY A 1 318 ? 13.880 -15.850 -7.854 1.00 70.75 318 GLY A O 1
ATOM 2519 N N . PRO A 1 319 ? 15.525 -16.797 -6.620 1.00 55.22 319 PRO A N 1
ATOM 2520 C CA . PRO A 1 319 ? 14.653 -17.353 -5.584 1.00 55.22 319 PRO A CA 1
ATOM 2521 C C . PRO A 1 319 ? 13.968 -16.296 -4.710 1.00 55.22 319 PRO A C 1
ATOM 2523 O O . PRO A 1 319 ? 14.495 -15.165 -4.603 1.00 55.22 319 PRO A O 1
#